Protein AF-A0AA86J303-F1 (afdb_monomer_lite)

pLDDT: mean 84.72, std 10.8, range [40.41, 97.62]

Foldseek 3Di:
DVLLVVLCVVLVHQLLPDPPNVVSLVVSCPDVVSVLVLCLLLLVLLLLVLVCLVCVVPDDPVRNVVSVVSNVVSVVSVVSSSDPPSVVLSVQLSVLLCCLQPHVDDPVNVVVCVVVVLLVVLLVVQVVCCVVPNVVVVVVCVVPDDDPPVNSNVSSVCLQVLLVVLVVVLLVCPVPPHDAPQCLLVCQQVCVPDPDDRDHPQNVSCVVVVPPDPSDSAHFLLNSLCSHPNPVSSVVVVVVLVVVLVVLVVVCVVPVQSLSSSLNSSSVSVVVCSSRHNPSSHNSSVVSSVSSNVVSCVVRVVVVVVVVVVVVVD

Sequence (314 aa):
MGALLYEYALFGSIPLLSATVENDRFAFMQSGYIHLIAMTIVPTSLCIIAYFIENRKTLSLSTRMLLLGAIVFAAFAVLGVGSRGHLIISIAIILVYYHYRKTNIRLITFCLFGVVGFVFLSAFKFLREYLLWGDLYIASLDSIWRLKGYYWLVPGYLTVAMNYSVLDKLIETFPNNLSHTYGYFFSFPIRSLLPGVDEDLGQFQNRVWDTGFDKTLTSTYLGVPFADFGIIGTSIFSFCLGLAMTWLYVVMKQRRTPSITFVYSYLVVNLYLCLYTNNYQYFHFYWNLVYIAFLSNLWFYKNDSNNHRCTHER

Structure (mmCIF, N/CA/C/O backbone):
data_AF-A0AA86J303-F1
#
_entry.id   AF-A0AA86J303-F1
#
loop_
_atom_site.group_PDB
_atom_site.id
_atom_site.type_symbol
_atom_site.label_atom_id
_atom_site.label_alt_id
_atom_site.label_comp_id
_atom_site.label_asym_id
_atom_site.label_entity_id
_atom_site.label_seq_id
_atom_site.pdbx_PDB_ins_code
_atom_site.Cartn_x
_atom_site.Cartn_y
_atom_site.Cartn_z
_atom_site.occupancy
_atom_site.B_iso_or_equiv
_atom_site.auth_seq_id
_atom_site.auth_comp_id
_atom_site.auth_asym_id
_atom_site.auth_atom_id
_atom_site.pdbx_PDB_model_num
ATOM 1 N N . MET A 1 1 ? 1.076 16.791 9.073 1.00 69.69 1 MET A N 1
ATOM 2 C CA . MET A 1 1 ? 0.516 17.917 8.284 1.00 69.69 1 MET A CA 1
ATOM 3 C C . MET A 1 1 ? 1.555 18.979 7.963 1.00 69.69 1 MET A C 1
ATOM 5 O O . MET A 1 1 ? 1.749 19.213 6.783 1.00 69.69 1 MET A O 1
ATOM 9 N N . GLY A 1 2 ? 2.258 19.563 8.944 1.00 82.75 2 GLY A N 1
ATOM 10 C CA . GLY A 1 2 ? 3.318 20.551 8.666 1.00 82.75 2 GLY A CA 1
ATOM 11 C C . GLY A 1 2 ? 4.372 20.069 7.657 1.00 82.75 2 GLY A C 1
ATOM 12 O O . GLY A 1 2 ? 4.701 20.803 6.739 1.00 82.75 2 GLY A O 1
ATOM 13 N N . ALA A 1 3 ? 4.794 18.800 7.748 1.00 85.62 3 ALA A N 1
ATOM 14 C CA . ALA A 1 3 ? 5.712 18.194 6.778 1.00 85.62 3 ALA A CA 1
ATOM 15 C C . ALA A 1 3 ? 5.171 18.175 5.333 1.00 85.62 3 ALA A C 1
ATOM 17 O O . ALA A 1 3 ? 5.912 18.471 4.411 1.00 85.62 3 ALA A O 1
ATOM 18 N N . LEU A 1 4 ? 3.875 17.900 5.134 1.00 85.06 4 LEU A N 1
ATOM 19 C CA . LEU A 1 4 ? 3.270 17.865 3.797 1.00 85.06 4 LEU A CA 1
ATOM 20 C C . LEU A 1 4 ? 3.144 19.273 3.195 1.00 85.06 4 LEU A C 1
ATOM 22 O O . LEU A 1 4 ? 3.432 19.473 2.022 1.00 85.06 4 LEU A O 1
ATOM 26 N N . LEU A 1 5 ? 2.749 20.259 4.010 1.00 86.44 5 LEU A N 1
ATOM 27 C CA . LEU A 1 5 ? 2.722 21.664 3.585 1.00 86.44 5 LEU A CA 1
ATOM 28 C C . LEU A 1 5 ? 4.124 22.173 3.240 1.00 86.44 5 LEU A C 1
ATOM 30 O O . LEU A 1 5 ? 4.285 22.929 2.288 1.00 86.44 5 LEU A O 1
ATOM 34 N N . TYR A 1 6 ? 5.130 21.737 3.996 1.00 87.69 6 TYR A N 1
ATOM 35 C CA . TYR A 1 6 ? 6.524 22.041 3.714 1.00 87.69 6 TYR A CA 1
ATOM 36 C C . TYR A 1 6 ? 6.985 21.426 2.384 1.00 87.69 6 TYR A C 1
ATOM 38 O O . TYR A 1 6 ? 7.623 22.118 1.598 1.00 87.69 6 TYR A O 1
ATOM 46 N N . GLU A 1 7 ? 6.604 20.182 2.071 1.00 86.69 7 GLU A N 1
ATOM 47 C CA . GLU A 1 7 ? 6.884 19.595 0.752 1.00 86.69 7 GLU A CA 1
ATOM 48 C C . GLU A 1 7 ? 6.179 20.340 -0.388 1.00 86.69 7 GLU A C 1
ATOM 50 O O . GLU A 1 7 ? 6.810 20.594 -1.408 1.00 86.69 7 GLU A O 1
ATOM 55 N N . TYR A 1 8 ? 4.919 20.766 -0.218 1.00 87.62 8 TYR A N 1
ATOM 56 C CA . TYR A 1 8 ? 4.252 21.618 -1.218 1.00 87.62 8 TYR A CA 1
ATOM 57 C C . TYR A 1 8 ? 4.982 22.946 -1.424 1.00 87.62 8 TYR A C 1
ATOM 59 O O . TYR A 1 8 ? 5.113 23.401 -2.557 1.00 87.62 8 TYR A O 1
ATOM 67 N N . ALA A 1 9 ? 5.480 23.558 -0.347 1.00 86.81 9 ALA A N 1
ATOM 68 C CA . ALA A 1 9 ? 6.244 24.796 -0.434 1.00 86.81 9 ALA A CA 1
ATOM 69 C C . ALA A 1 9 ? 7.587 24.597 -1.157 1.00 86.81 9 ALA A C 1
ATOM 71 O O . ALA A 1 9 ? 7.953 25.434 -1.977 1.00 86.81 9 ALA A O 1
ATOM 72 N N . LEU A 1 10 ? 8.293 23.490 -0.895 1.00 86.12 10 LEU A N 1
ATOM 73 C CA . LEU A 1 10 ? 9.543 23.154 -1.587 1.00 86.12 10 LEU A CA 1
ATOM 74 C C . LEU A 1 10 ? 9.328 22.804 -3.061 1.00 86.12 10 LEU A C 1
ATOM 76 O O . LEU A 1 10 ? 10.108 23.227 -3.907 1.00 86.12 10 LEU A O 1
ATOM 80 N N . PHE A 1 11 ? 8.282 22.036 -3.366 1.00 86.12 11 PHE A N 1
ATOM 81 C CA . PHE A 1 11 ? 7.940 21.663 -4.738 1.00 86.12 11 PHE A CA 1
ATOM 82 C C . PHE A 1 11 ? 7.380 22.851 -5.540 1.00 86.12 11 PHE A C 1
ATOM 84 O O . PHE A 1 11 ? 7.440 22.862 -6.765 1.00 86.12 11 PHE A O 1
ATOM 91 N N . GLY A 1 12 ? 6.832 23.861 -4.858 1.00 85.44 12 GLY A N 1
ATOM 92 C CA . GLY A 1 12 ? 6.276 25.072 -5.464 1.00 85.44 12 GLY A CA 1
ATOM 93 C C . GLY A 1 12 ? 4.848 24.917 -5.995 1.00 85.44 12 GLY A C 1
ATOM 94 O O . GLY A 1 12 ? 4.278 25.878 -6.510 1.00 85.44 12 GLY A O 1
ATOM 95 N N . SER A 1 13 ? 4.241 23.735 -5.869 1.00 84.44 13 SER A N 1
ATOM 96 C CA . SER A 1 13 ? 2.853 23.486 -6.263 1.00 84.44 13 SER A CA 1
ATOM 97 C C . SER A 1 13 ? 2.252 22.276 -5.534 1.00 84.44 13 SER A C 1
ATOM 99 O O . SER A 1 13 ? 2.933 21.555 -4.802 1.00 84.44 13 SER A O 1
ATOM 101 N N . ILE A 1 14 ? 0.950 22.053 -5.727 1.00 85.31 14 ILE A N 1
ATOM 102 C CA . ILE A 1 14 ? 0.274 20.817 -5.321 1.00 85.31 14 ILE A CA 1
ATOM 103 C C . ILE A 1 14 ? 0.209 19.916 -6.563 1.00 85.31 14 ILE A C 1
ATOM 105 O O . ILE A 1 14 ? -0.492 20.294 -7.505 1.00 85.31 14 ILE A O 1
ATOM 109 N N . PRO A 1 15 ? 0.859 18.732 -6.578 1.00 83.25 15 PRO A N 1
ATOM 110 C CA . PRO A 1 15 ? 0.924 17.855 -7.754 1.00 83.25 15 PRO A CA 1
ATOM 111 C C . PRO A 1 15 ? -0.425 17.567 -8.418 1.00 83.25 15 PRO A C 1
ATOM 113 O O . PRO A 1 15 ? -0.519 17.512 -9.638 1.00 83.25 15 PRO A O 1
ATOM 116 N N . LEU A 1 16 ? -1.495 17.429 -7.628 1.00 81.81 16 LEU A N 1
ATOM 117 C CA . LEU A 1 16 ? -2.850 17.206 -8.145 1.00 81.81 16 LEU A CA 1
ATOM 118 C C . LEU A 1 16 ? -3.366 18.329 -9.061 1.00 81.81 16 LEU A C 1
ATOM 120 O O . LEU A 1 16 ? -4.205 18.070 -9.919 1.00 81.81 16 LEU A O 1
ATOM 124 N N . LEU A 1 17 ? -2.912 19.565 -8.849 1.00 82.44 17 LEU A N 1
ATOM 125 C CA . LEU A 1 17 ? -3.339 20.747 -9.603 1.00 82.44 17 LEU A CA 1
ATOM 126 C C . LEU A 1 17 ? -2.450 21.021 -10.824 1.00 82.44 17 LEU A C 1
ATOM 128 O O . LEU A 1 17 ? -2.728 21.948 -11.582 1.00 82.44 17 LEU A O 1
ATOM 132 N N . SER A 1 18 ? -1.383 20.242 -11.005 1.00 81.62 18 SER A N 1
ATOM 133 C CA . SER A 1 18 ? -0.471 20.382 -12.135 1.00 81.62 18 SER A CA 1
ATOM 134 C C . SER A 1 18 ? -1.078 19.833 -13.427 1.00 81.62 18 SER A C 1
ATOM 136 O O . SER A 1 18 ? -1.847 18.875 -13.414 1.00 81.62 18 SER A O 1
ATOM 138 N N . ALA A 1 19 ? -0.682 20.396 -14.569 1.00 74.25 19 ALA A N 1
ATOM 139 C CA . ALA A 1 19 ? -0.993 19.819 -15.876 1.00 74.25 19 ALA A CA 1
ATOM 140 C C . ALA A 1 19 ? -0.286 18.463 -16.097 1.00 74.25 19 ALA A C 1
ATOM 142 O O . ALA A 1 19 ? -0.784 17.622 -16.844 1.00 74.25 19 ALA A O 1
ATOM 143 N N . THR A 1 20 ? 0.838 18.220 -15.414 1.00 78.50 20 THR A N 1
ATOM 144 C CA . THR A 1 20 ? 1.677 17.015 -15.528 1.00 78.50 20 THR A CA 1
ATOM 145 C C . THR A 1 20 ? 1.616 16.141 -14.272 1.00 78.50 20 THR A C 1
ATOM 147 O O . THR A 1 20 ? 2.635 15.625 -13.820 1.00 78.50 20 THR A O 1
ATOM 150 N N . VAL A 1 21 ? 0.412 15.926 -13.719 1.00 75.31 21 VAL A N 1
ATOM 151 C CA . VAL A 1 21 ? 0.172 15.221 -12.435 1.00 75.31 21 VAL A CA 1
ATOM 152 C C . VAL A 1 21 ? 0.990 13.935 -12.248 1.00 75.31 21 VAL A C 1
ATOM 154 O O . VAL A 1 21 ? 1.470 13.677 -11.148 1.00 75.31 21 VAL A O 1
ATOM 157 N N . GLU A 1 22 ? 1.130 13.093 -13.280 1.00 71.56 22 GLU A N 1
ATOM 158 C CA . GLU A 1 22 ? 1.866 11.823 -13.152 1.00 71.56 22 GLU A CA 1
ATOM 159 C C . GLU A 1 22 ? 3.373 12.043 -12.952 1.00 71.56 22 GLU A C 1
ATOM 161 O O . GLU A 1 22 ? 3.947 11.430 -12.055 1.00 71.56 22 GLU A O 1
ATOM 166 N N . ASN A 1 23 ? 3.990 12.955 -13.710 1.00 75.56 23 ASN A N 1
ATOM 167 C CA . ASN A 1 23 ? 5.411 13.291 -13.564 1.00 75.56 23 ASN A CA 1
ATOM 168 C C . ASN A 1 23 ? 5.661 13.980 -12.221 1.00 75.56 23 ASN A C 1
ATOM 170 O O . ASN A 1 23 ? 6.570 13.614 -11.472 1.00 75.56 23 ASN A O 1
ATOM 174 N N . ASP A 1 24 ? 4.793 14.931 -11.886 1.00 80.62 24 ASP A N 1
ATOM 175 C CA . ASP A 1 24 ? 4.908 15.746 -10.685 1.00 80.62 24 ASP A CA 1
ATOM 176 C C . ASP A 1 24 ? 4.707 14.911 -9.422 1.00 80.62 24 ASP A C 1
ATOM 178 O O . ASP A 1 24 ? 5.403 15.129 -8.436 1.00 80.62 24 ASP A O 1
ATOM 182 N N . ARG A 1 25 ? 3.841 13.887 -9.452 1.00 76.75 25 ARG A N 1
ATOM 183 C CA . ARG A 1 25 ? 3.706 12.926 -8.346 1.00 76.75 25 ARG A CA 1
ATOM 184 C C . ARG A 1 25 ? 5.038 12.262 -8.010 1.00 76.75 25 ARG A C 1
ATOM 186 O O . ARG A 1 25 ? 5.348 12.089 -6.834 1.00 76.75 25 ARG A O 1
ATOM 193 N N . PHE A 1 26 ? 5.796 11.841 -9.018 1.00 73.50 26 PHE A N 1
ATOM 194 C CA . PHE A 1 26 ? 7.074 11.163 -8.798 1.00 73.50 26 PHE A CA 1
ATOM 195 C C . PHE A 1 26 ? 8.197 12.136 -8.425 1.00 73.50 26 PHE A C 1
ATOM 197 O O . PHE A 1 26 ? 9.116 11.749 -7.708 1.00 73.50 26 PHE A O 1
ATOM 204 N N . ALA A 1 27 ? 8.118 13.388 -8.881 1.00 78.94 27 ALA A N 1
ATOM 205 C CA . ALA A 1 27 ? 9.069 14.446 -8.543 1.00 78.94 27 ALA A CA 1
ATOM 206 C C . ALA A 1 27 ? 8.771 15.134 -7.196 1.00 78.94 27 ALA A C 1
ATOM 208 O O . ALA A 1 27 ? 9.628 15.831 -6.656 1.00 78.94 27 ALA A O 1
ATOM 209 N N . PHE A 1 28 ? 7.573 14.945 -6.639 1.00 81.00 28 PHE A N 1
ATOM 210 C CA . PHE A 1 28 ? 7.124 15.613 -5.417 1.00 81.00 28 PHE A CA 1
ATOM 211 C C . PHE A 1 28 ? 7.970 15.271 -4.182 1.00 81.00 28 PHE A C 1
ATOM 213 O O . PHE A 1 28 ? 8.163 16.113 -3.309 1.00 81.00 28 PHE A O 1
ATOM 220 N N . MET A 1 29 ? 8.493 14.045 -4.109 1.00 79.31 29 MET A N 1
ATO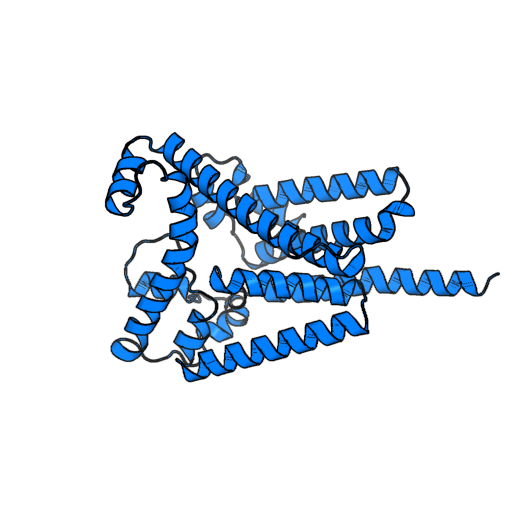M 221 C CA . MET A 1 29 ? 9.312 13.576 -2.992 1.00 79.31 29 MET A CA 1
ATOM 222 C C . MET A 1 29 ? 10.706 14.222 -3.036 1.00 79.31 29 MET A C 1
ATOM 224 O O . MET A 1 29 ? 11.651 13.658 -3.581 1.00 79.31 29 MET A O 1
ATOM 228 N N . GLN A 1 30 ? 10.832 15.413 -2.448 1.00 74.81 30 GLN A N 1
ATOM 229 C CA . GLN A 1 30 ? 12.090 16.174 -2.392 1.00 74.81 30 GLN A CA 1
ATOM 230 C C . GLN A 1 30 ? 13.048 15.648 -1.311 1.00 74.81 30 GLN A C 1
ATOM 232 O O . GLN A 1 30 ? 14.265 15.703 -1.461 1.00 74.81 30 GLN A O 1
ATOM 237 N N . SER A 1 31 ? 12.508 15.115 -0.210 1.00 80.00 31 SER A N 1
ATOM 238 C CA . SER A 1 31 ? 13.288 14.499 0.868 1.00 80.00 31 SER A CA 1
ATOM 239 C C . SER A 1 31 ? 12.556 13.287 1.419 1.00 80.00 31 SER A C 1
ATOM 241 O O . SER A 1 31 ? 11.444 13.409 1.928 1.00 80.00 31 SER A O 1
ATOM 243 N N . GLY A 1 32 ? 13.188 12.110 1.375 1.00 78.06 32 GLY A N 1
ATOM 244 C CA . GLY A 1 32 ? 12.511 10.870 1.753 1.00 78.06 32 GLY A CA 1
ATOM 245 C C . GLY A 1 32 ? 12.053 10.812 3.210 1.00 78.06 32 GLY A C 1
ATOM 246 O O . GLY A 1 32 ? 10.985 10.276 3.495 1.00 78.06 32 GLY A O 1
ATOM 247 N N . TYR A 1 33 ? 12.792 11.439 4.125 1.00 83.00 33 TYR A N 1
ATOM 248 C CA . TYR A 1 33 ? 12.415 11.517 5.537 1.00 83.00 33 TYR A CA 1
ATOM 249 C C . TYR A 1 33 ? 11.212 12.425 5.779 1.00 83.00 33 TYR A C 1
ATOM 251 O O . TYR A 1 33 ? 10.299 12.083 6.532 1.00 83.00 33 TYR A O 1
ATOM 259 N N . ILE A 1 34 ? 11.205 13.588 5.128 1.00 83.75 34 ILE A N 1
ATOM 260 C CA . ILE A 1 34 ? 10.111 14.551 5.242 1.00 83.75 34 ILE A CA 1
ATOM 261 C C . ILE A 1 34 ? 8.860 13.962 4.605 1.00 83.75 34 ILE A C 1
ATOM 263 O O . ILE A 1 34 ? 7.796 14.015 5.222 1.00 83.75 34 ILE A O 1
ATOM 267 N N . HIS A 1 35 ? 9.010 13.308 3.454 1.00 84.94 35 HIS A N 1
ATOM 268 C CA . HIS A 1 35 ? 7.933 12.599 2.787 1.00 84.94 35 HIS A CA 1
ATOM 269 C C . HIS A 1 35 ? 7.361 11.478 3.655 1.00 84.94 35 HIS A C 1
ATOM 271 O O . HIS A 1 35 ? 6.148 11.365 3.817 1.00 84.94 35 HIS A O 1
ATOM 277 N N . LEU A 1 36 ? 8.217 10.683 4.304 1.00 85.75 36 LEU A N 1
ATOM 278 C CA . LEU A 1 36 ? 7.782 9.639 5.232 1.00 85.75 36 LEU A CA 1
ATOM 279 C C . LEU A 1 36 ? 6.935 10.214 6.379 1.00 85.75 36 LEU A C 1
ATOM 281 O O . LEU A 1 36 ? 5.875 9.673 6.707 1.00 85.75 36 LEU A O 1
ATOM 285 N N . ILE A 1 37 ? 7.365 11.338 6.964 1.00 86.56 37 ILE A N 1
ATOM 286 C CA . ILE A 1 37 ? 6.601 12.043 8.001 1.00 86.56 37 ILE A CA 1
ATOM 287 C C . ILE A 1 37 ? 5.312 12.630 7.419 1.00 86.56 37 ILE A C 1
ATOM 289 O O . ILE A 1 37 ? 4.262 12.530 8.053 1.00 86.56 37 ILE A O 1
ATOM 293 N N . ALA A 1 38 ? 5.340 13.220 6.226 1.00 86.19 38 ALA A N 1
ATOM 294 C CA . ALA A 1 38 ? 4.159 13.753 5.553 1.00 86.19 38 ALA A CA 1
ATOM 295 C C . ALA A 1 38 ? 3.105 12.655 5.346 1.00 86.19 38 ALA A C 1
ATOM 297 O O . ALA A 1 38 ? 1.936 12.842 5.700 1.00 86.19 38 ALA A O 1
ATOM 298 N N . MET A 1 39 ? 3.541 11.474 4.908 1.00 86.56 39 MET A N 1
ATOM 299 C CA . MET A 1 39 ? 2.696 10.311 4.647 1.00 86.56 39 MET A CA 1
ATOM 300 C C . MET A 1 39 ? 2.098 9.673 5.908 1.00 86.56 39 MET A C 1
ATOM 302 O O . MET A 1 39 ? 1.115 8.942 5.786 1.00 86.56 39 MET A O 1
ATOM 306 N N . THR A 1 40 ? 2.547 10.033 7.122 1.00 90.06 40 THR A N 1
ATOM 307 C CA . THR A 1 40 ? 1.849 9.664 8.381 1.00 90.06 40 THR A CA 1
ATOM 308 C C . THR A 1 40 ? 0.416 10.192 8.453 1.00 90.06 40 THR A C 1
ATOM 310 O O . THR A 1 40 ? -0.394 9.694 9.241 1.00 90.06 40 THR A O 1
ATOM 313 N N . ILE A 1 41 ? 0.056 11.166 7.612 1.00 88.69 41 ILE A N 1
ATOM 314 C CA . ILE A 1 41 ? -1.325 11.632 7.484 1.00 88.69 41 ILE A CA 1
ATOM 315 C C . ILE A 1 41 ? -2.282 10.495 7.105 1.00 88.69 41 ILE A C 1
ATOM 317 O O . ILE A 1 41 ? -3.411 10.469 7.595 1.00 88.69 41 ILE A O 1
ATOM 321 N N . VAL A 1 42 ? -1.820 9.516 6.317 1.00 88.50 42 VAL A N 1
ATOM 322 C CA . VAL A 1 42 ? -2.610 8.345 5.919 1.00 88.50 42 VAL A CA 1
ATOM 323 C C . VAL A 1 42 ? -2.982 7.502 7.146 1.00 88.50 42 VAL A C 1
ATOM 325 O O . VAL A 1 42 ? -4.173 7.450 7.468 1.00 88.50 42 VAL A O 1
ATOM 328 N N . PRO A 1 43 ? -2.043 6.894 7.901 1.00 89.25 43 PRO A N 1
ATOM 329 C CA . PRO A 1 43 ? -2.400 6.108 9.079 1.00 89.25 43 PRO A CA 1
ATOM 330 C C . PRO A 1 43 ? -3.083 6.938 10.175 1.00 89.25 43 PRO A C 1
ATOM 332 O O . PRO A 1 43 ? -3.968 6.416 10.854 1.00 89.25 43 PRO A O 1
ATOM 335 N N . THR A 1 44 ? -2.758 8.230 10.315 1.00 90.00 44 THR A N 1
ATOM 336 C CA . THR A 1 44 ? -3.462 9.132 11.246 1.00 90.00 44 THR A CA 1
ATOM 337 C C . THR A 1 44 ? -4.940 9.257 10.881 1.00 90.00 44 THR A C 1
ATOM 339 O O . THR A 1 44 ? -5.807 9.064 11.733 1.00 90.00 44 THR A O 1
ATOM 342 N N . SER A 1 45 ? -5.243 9.539 9.610 1.00 89.56 45 SER A N 1
ATOM 343 C CA . SER A 1 45 ? -6.621 9.676 9.128 1.00 89.56 45 SER A CA 1
ATOM 344 C C . SER A 1 45 ? -7.422 8.392 9.326 1.00 89.56 45 SER A C 1
ATOM 346 O O . SER A 1 45 ? -8.564 8.437 9.777 1.00 89.56 45 SER A O 1
ATOM 348 N N . LEU A 1 46 ? -6.802 7.234 9.101 1.00 90.62 46 LEU A N 1
ATOM 349 C CA . LEU A 1 46 ? -7.450 5.954 9.338 1.00 90.62 46 LEU A CA 1
ATOM 350 C C . LEU A 1 46 ? -7.752 5.716 10.824 1.00 90.62 46 LEU A C 1
ATOM 352 O O . LEU A 1 46 ? -8.842 5.247 11.152 1.00 90.62 46 LEU A O 1
ATOM 356 N N . CYS A 1 47 ? -6.836 6.083 11.728 1.00 89.62 47 CYS A N 1
ATOM 357 C CA . CYS A 1 47 ? -7.087 6.019 13.170 1.00 89.62 47 CYS A CA 1
ATOM 358 C C . CYS A 1 47 ? -8.252 6.938 13.573 1.00 89.62 47 CYS A C 1
ATOM 360 O O . CYS A 1 47 ? -9.091 6.542 14.383 1.00 89.62 47 CYS A O 1
ATOM 362 N N . ILE A 1 48 ? -8.339 8.140 12.989 1.00 90.56 48 ILE A N 1
ATOM 363 C CA . ILE A 1 48 ? -9.453 9.080 13.205 1.00 90.56 48 ILE A CA 1
ATOM 364 C C . ILE A 1 48 ? -10.779 8.456 12.751 1.00 90.56 48 ILE A C 1
ATOM 366 O O . ILE A 1 48 ? -11.762 8.499 13.493 1.00 90.56 48 ILE A O 1
ATOM 370 N N . ILE A 1 49 ? -10.812 7.831 11.569 1.00 91.06 49 ILE A N 1
ATOM 371 C CA . ILE A 1 49 ? -12.009 7.152 11.051 1.00 91.06 49 ILE A CA 1
ATOM 372 C C . ILE A 1 49 ? -12.403 5.983 11.961 1.00 91.06 49 ILE A C 1
ATOM 374 O O . ILE A 1 49 ? -13.575 5.848 12.313 1.00 91.06 49 ILE A O 1
ATOM 378 N N . ALA A 1 50 ? -11.444 5.158 12.386 1.00 89.56 50 ALA A N 1
ATOM 379 C CA . ALA A 1 50 ? -11.693 4.051 13.307 1.00 89.56 50 ALA A CA 1
ATOM 380 C C . ALA A 1 50 ? -12.279 4.552 14.639 1.00 89.56 50 ALA A C 1
ATOM 382 O O . ALA A 1 50 ? -13.303 4.044 15.100 1.00 89.56 50 ALA A O 1
ATOM 383 N N . TYR A 1 51 ? -11.697 5.607 15.215 1.00 89.19 51 TYR A N 1
ATOM 384 C CA . TYR A 1 51 ? -12.209 6.246 16.427 1.00 89.19 51 TYR A CA 1
ATOM 385 C C . TYR A 1 51 ? -13.634 6.784 16.241 1.00 89.19 51 TYR A C 1
ATOM 387 O O . TYR A 1 51 ? -14.498 6.552 17.094 1.00 89.19 51 TYR A O 1
ATOM 395 N N . PHE A 1 52 ? -13.900 7.455 15.117 1.00 90.56 52 PHE A N 1
ATOM 396 C CA . PHE A 1 52 ? -15.231 7.944 14.766 1.00 90.56 52 PHE A CA 1
ATOM 397 C C . PHE A 1 52 ? -16.237 6.790 14.675 1.00 90.56 52 PHE A C 1
ATOM 399 O O . PHE A 1 52 ? -17.302 6.857 15.282 1.00 90.56 52 PHE A O 1
ATOM 406 N N . ILE A 1 53 ? -15.894 5.693 13.992 1.00 89.75 53 ILE A N 1
ATOM 407 C CA . ILE A 1 53 ? -16.742 4.497 13.859 1.00 89.75 53 ILE A CA 1
ATOM 408 C C . ILE A 1 53 ? -17.082 3.888 15.223 1.00 89.75 53 ILE A C 1
ATOM 410 O O . ILE A 1 53 ? -18.234 3.479 15.440 1.00 89.75 53 ILE A O 1
ATOM 414 N N . GLU A 1 54 ? -16.097 3.803 16.119 1.00 87.88 54 GLU A N 1
ATOM 415 C CA . GLU A 1 54 ? -16.251 3.229 17.456 1.00 87.88 54 GLU A CA 1
ATOM 416 C C . GLU A 1 54 ? -17.145 4.087 18.353 1.00 87.88 54 GLU A C 1
ATOM 418 O O . GLU A 1 54 ? -18.060 3.554 18.984 1.00 87.88 54 GLU A O 1
ATOM 423 N N . ASN A 1 55 ? -16.950 5.407 18.334 1.00 87.88 55 ASN A N 1
ATOM 424 C CA . ASN A 1 55 ? -17.576 6.343 19.271 1.00 87.88 55 ASN A CA 1
ATOM 425 C C . ASN A 1 55 ? -18.740 7.145 18.665 1.00 87.88 55 ASN A C 1
ATOM 427 O O . ASN A 1 55 ? -19.290 8.031 19.315 1.00 87.88 55 ASN A O 1
ATOM 431 N N . ARG A 1 56 ? -19.185 6.841 17.436 1.00 84.50 56 ARG A N 1
ATOM 432 C CA . ARG A 1 56 ? -20.182 7.653 16.706 1.00 84.50 56 ARG A CA 1
ATOM 433 C C . ARG A 1 56 ? -21.471 7.966 17.465 1.00 84.50 56 ARG A C 1
ATOM 435 O O . ARG A 1 56 ? -22.141 8.919 17.105 1.00 84.50 56 ARG A O 1
ATOM 442 N N . LYS A 1 57 ? -21.861 7.156 18.454 1.00 86.62 57 LYS A N 1
ATOM 443 C CA . LYS A 1 57 ? -23.080 7.374 19.250 1.00 86.62 57 LYS A CA 1
ATOM 444 C C . LYS A 1 57 ? -22.855 8.299 20.450 1.00 86.62 57 LYS A C 1
ATOM 446 O O . LYS A 1 57 ? -23.790 8.985 20.839 1.00 86.62 57 LYS A O 1
ATOM 451 N N . THR A 1 58 ? -21.646 8.330 21.006 1.00 89.56 58 THR A N 1
ATOM 452 C CA . THR A 1 58 ? -21.302 9.066 22.235 1.00 89.56 58 THR A CA 1
ATOM 453 C C . THR A 1 58 ? -20.699 10.440 21.958 1.00 89.56 58 THR A C 1
ATOM 455 O O . THR A 1 58 ? -20.735 11.313 22.817 1.00 89.56 58 THR A O 1
ATOM 458 N N . LEU A 1 59 ? -20.166 10.660 20.754 1.00 89.75 59 LEU A N 1
ATOM 459 C CA . LEU A 1 59 ? -19.567 11.939 20.376 1.00 89.75 59 LEU A CA 1
ATOM 460 C C . LEU A 1 59 ? -20.617 13.052 20.275 1.00 89.75 59 LEU A C 1
ATOM 462 O O . LEU A 1 59 ? -21.679 12.844 19.678 1.00 89.75 59 LEU A O 1
ATOM 466 N N . SER A 1 60 ? -20.274 14.241 20.778 1.00 93.69 60 SER A N 1
ATOM 467 C CA . SER A 1 60 ? -21.048 15.473 20.576 1.00 93.69 60 SER A CA 1
ATOM 468 C C . SER A 1 60 ? -21.092 15.865 19.092 1.00 93.69 60 SER A C 1
ATOM 470 O O . SER A 1 60 ? -20.218 15.470 18.315 1.00 93.69 60 SER A O 1
ATOM 472 N N . LEU A 1 61 ? -22.088 16.661 18.683 1.00 90.88 61 LEU A N 1
ATOM 473 C CA . LEU A 1 61 ? -22.202 17.127 17.296 1.00 90.88 61 LEU A CA 1
ATOM 474 C C . LEU A 1 61 ? -20.946 17.892 16.850 1.00 90.88 61 LEU A C 1
ATOM 476 O O . LEU A 1 61 ? -20.400 17.594 15.791 1.00 90.88 61 LEU A O 1
ATOM 480 N N . SER A 1 62 ? -20.442 18.806 17.683 1.00 92.69 62 SER A N 1
ATOM 481 C CA . SER A 1 62 ? -19.240 19.594 17.386 1.00 92.69 62 SER A CA 1
ATOM 482 C C . SER A 1 62 ? -18.015 18.706 17.178 1.00 92.69 62 SER A C 1
ATOM 484 O O . SER A 1 62 ? -17.280 18.882 16.208 1.00 92.69 62 SER A O 1
ATOM 486 N N . THR A 1 63 ? -17.824 17.691 18.028 1.00 91.25 63 THR A N 1
ATOM 487 C CA . THR A 1 63 ? -16.720 16.736 17.862 1.00 91.25 63 THR A CA 1
ATOM 488 C C . THR A 1 63 ? -16.889 15.896 16.596 1.00 91.25 63 THR A C 1
ATOM 490 O O . THR A 1 63 ? -15.912 15.668 15.888 1.00 91.25 63 THR A O 1
ATOM 493 N N . ARG A 1 64 ? -18.111 15.463 16.256 1.00 90.12 64 ARG A N 1
ATOM 494 C CA . ARG A 1 64 ? -18.365 14.733 14.999 1.00 90.12 64 ARG A CA 1
ATOM 495 C C . ARG A 1 64 ? -18.023 15.579 13.778 1.00 90.12 64 ARG A C 1
ATOM 497 O O . ARG A 1 64 ? -17.352 15.076 12.884 1.00 90.12 64 ARG A O 1
ATOM 504 N N . MET A 1 65 ? -18.446 16.842 13.757 1.00 92.00 65 MET A N 1
ATOM 505 C CA . MET A 1 65 ? -18.155 17.761 12.653 1.00 92.00 65 MET A CA 1
ATOM 506 C C . MET A 1 65 ? -16.655 18.037 12.528 1.00 92.00 65 MET A C 1
ATOM 508 O O . MET A 1 65 ? -16.130 18.008 11.418 1.00 92.00 65 MET A O 1
ATOM 512 N N . LEU A 1 66 ? -15.947 18.209 13.649 1.00 92.75 66 LEU A N 1
ATOM 513 C CA . LEU A 1 66 ? -14.491 18.366 13.658 1.00 92.75 66 LEU A CA 1
ATOM 514 C C . LEU A 1 66 ? -13.781 17.139 13.063 1.00 92.75 66 LEU A C 1
ATOM 516 O O . LEU A 1 66 ? -12.904 17.284 12.215 1.00 92.75 66 LEU A O 1
ATOM 520 N N . LEU A 1 67 ? -14.176 15.929 13.475 1.00 91.88 67 LEU A N 1
ATOM 521 C CA . LEU A 1 67 ? -13.584 14.689 12.963 1.00 91.88 67 LEU A CA 1
ATOM 522 C C . LEU A 1 67 ? -13.899 14.480 11.478 1.00 91.88 67 LEU A C 1
ATOM 524 O O . LEU A 1 67 ? -13.008 14.104 10.723 1.00 91.88 67 LEU A O 1
ATOM 528 N N . LEU A 1 68 ? -15.130 14.758 11.039 1.00 91.19 68 LEU A N 1
ATOM 529 C CA . LEU A 1 68 ? -15.498 14.706 9.621 1.00 91.19 68 LEU A CA 1
ATOM 530 C C . LEU A 1 68 ? -14.691 15.712 8.795 1.00 91.19 68 LEU A C 1
ATOM 532 O O . LEU A 1 68 ? -14.155 15.340 7.754 1.00 91.19 68 LEU A O 1
ATOM 536 N N . GLY A 1 69 ? -14.534 16.945 9.285 1.00 91.50 69 GLY A N 1
ATOM 537 C CA . GLY A 1 69 ? -13.675 17.951 8.663 1.00 91.50 69 GLY A CA 1
ATOM 538 C C . GLY A 1 69 ? -12.227 17.474 8.541 1.00 91.50 69 GLY A C 1
ATOM 539 O O . GLY A 1 69 ? -11.636 17.576 7.469 1.00 91.50 69 GLY A O 1
ATOM 540 N N . ALA A 1 70 ? -11.680 16.861 9.595 1.00 90.19 70 ALA A N 1
ATOM 541 C CA . ALA A 1 70 ? -10.333 16.291 9.577 1.00 90.19 70 ALA A CA 1
ATOM 542 C C . ALA A 1 70 ? -10.189 15.134 8.570 1.00 90.19 70 ALA A C 1
ATOM 544 O O . ALA A 1 70 ? -9.170 15.051 7.886 1.00 90.19 70 ALA A O 1
ATOM 545 N N . ILE A 1 71 ? -11.199 14.265 8.443 1.00 90.62 71 ILE A N 1
ATOM 546 C CA . ILE A 1 71 ? -11.214 13.157 7.471 1.00 90.62 71 ILE A CA 1
ATOM 547 C C . ILE A 1 71 ? -11.244 13.693 6.040 1.00 90.62 71 ILE A C 1
ATOM 549 O O . ILE A 1 71 ? -10.439 13.269 5.213 1.00 90.62 71 ILE A O 1
ATOM 553 N N . VAL A 1 72 ? -12.149 14.630 5.749 1.00 90.56 72 VAL A N 1
ATOM 554 C CA . VAL A 1 72 ? -12.275 15.247 4.421 1.00 90.56 72 VAL A CA 1
ATOM 555 C C . VAL A 1 72 ? -10.980 15.961 4.049 1.00 90.56 72 VAL A C 1
ATOM 557 O O . VAL A 1 72 ? -10.449 15.758 2.959 1.00 90.56 72 VAL A O 1
ATOM 560 N N . PHE A 1 73 ? -10.416 16.734 4.974 1.00 88.62 73 PHE A N 1
ATOM 561 C CA . PHE A 1 73 ? -9.159 17.434 4.746 1.00 88.62 73 PHE A CA 1
ATOM 562 C C . PHE A 1 73 ? -7.984 16.467 4.541 1.00 88.62 73 PHE A C 1
ATOM 564 O O . PHE A 1 73 ? -7.182 16.662 3.631 1.00 88.62 73 PHE A O 1
ATOM 571 N N . ALA A 1 74 ? -7.897 15.385 5.322 1.00 88.12 74 ALA A N 1
ATOM 572 C CA . ALA A 1 74 ? -6.892 14.349 5.103 1.00 88.12 74 ALA A CA 1
ATOM 573 C C . ALA A 1 74 ? -7.054 13.670 3.734 1.00 88.12 74 ALA A C 1
ATOM 575 O O . ALA A 1 74 ? -6.054 13.397 3.075 1.00 88.12 74 ALA A O 1
ATOM 576 N N . ALA A 1 75 ? -8.288 13.446 3.272 1.00 87.62 75 ALA A N 1
ATOM 577 C CA . ALA A 1 75 ? -8.535 12.894 1.946 1.00 87.62 75 ALA A CA 1
ATOM 578 C C . ALA A 1 75 ? -8.029 13.830 0.835 1.00 87.62 75 ALA A C 1
ATOM 580 O O . ALA A 1 75 ? -7.340 13.370 -0.075 1.00 87.62 75 ALA A O 1
ATOM 581 N N . PHE A 1 76 ? -8.289 15.138 0.942 1.00 87.50 76 PHE A N 1
ATOM 582 C CA . PHE A 1 76 ? -7.737 16.138 0.021 1.00 87.50 76 PHE A CA 1
ATOM 583 C C . PHE A 1 76 ? -6.211 16.200 0.068 1.00 87.50 76 PHE A C 1
ATOM 585 O O . PHE A 1 76 ? -5.574 16.261 -0.977 1.00 87.50 76 PHE A O 1
ATOM 592 N N . ALA A 1 77 ? -5.617 16.130 1.258 1.00 85.44 77 ALA A N 1
ATOM 593 C CA . ALA A 1 77 ? -4.170 16.134 1.426 1.00 85.44 77 ALA A CA 1
ATOM 594 C C . ALA A 1 77 ? -3.507 14.906 0.772 1.00 85.44 77 ALA A C 1
ATOM 596 O O . ALA A 1 77 ? -2.509 15.036 0.070 1.00 85.44 77 ALA A O 1
ATOM 597 N N . VAL A 1 78 ? -4.095 13.715 0.930 1.00 83.94 78 VAL A N 1
ATOM 598 C CA . VAL A 1 78 ? -3.619 12.487 0.268 1.00 83.94 78 VAL A CA 1
ATOM 599 C C . VAL A 1 78 ? -3.792 12.571 -1.250 1.00 83.94 78 VAL A C 1
ATOM 601 O O . VAL A 1 78 ? -2.886 12.193 -1.990 1.00 83.94 78 VAL A O 1
ATOM 604 N N . LEU A 1 79 ? -4.921 13.106 -1.727 1.00 84.31 79 LEU A N 1
ATOM 605 C CA . LEU A 1 79 ? -5.125 13.368 -3.155 1.00 84.31 79 LEU A CA 1
ATOM 606 C C . LEU A 1 79 ? -4.118 14.374 -3.705 1.00 84.31 79 LEU A C 1
ATOM 608 O O . LEU A 1 79 ? -3.674 14.209 -4.837 1.00 84.31 79 LEU A O 1
ATOM 612 N N . GLY A 1 80 ? -3.733 15.371 -2.906 1.00 80.25 80 GLY A N 1
ATOM 613 C CA . GLY A 1 80 ? -2.761 16.401 -3.261 1.00 80.25 80 GLY A CA 1
ATOM 614 C C . GLY A 1 80 ? -1.391 15.841 -3.640 1.00 80.25 80 GLY A C 1
ATOM 615 O O . GLY A 1 80 ? -0.715 16.436 -4.470 1.00 80.25 80 GLY A O 1
ATOM 616 N N . VAL A 1 81 ? -1.013 14.668 -3.117 1.00 78.12 81 VAL A N 1
ATOM 617 C CA . VAL A 1 81 ? 0.217 13.938 -3.496 1.00 78.12 81 VAL A CA 1
ATOM 618 C C . VAL A 1 81 ? 0.117 13.336 -4.913 1.00 78.12 81 VAL A C 1
ATOM 620 O O . VAL A 1 81 ? 1.095 12.842 -5.452 1.00 78.12 81 VAL A O 1
ATOM 623 N N . GLY A 1 82 ? -1.058 13.345 -5.551 1.00 66.25 82 GLY A N 1
ATOM 624 C CA . GLY A 1 82 ? -1.272 12.794 -6.897 1.00 66.25 82 GLY A CA 1
ATOM 625 C C . GLY A 1 82 ? -1.455 11.269 -6.933 1.00 66.25 82 GLY A C 1
ATOM 626 O O . GLY A 1 82 ? -1.656 10.681 -7.999 1.00 66.25 82 GLY A O 1
ATOM 627 N N . SER A 1 83 ? -1.433 10.597 -5.775 1.00 73.19 83 SER A N 1
ATOM 628 C CA . SER A 1 83 ? -1.620 9.146 -5.658 1.00 73.19 83 SER A CA 1
ATOM 629 C C . SER A 1 83 ? -3.035 8.794 -5.191 1.00 73.19 83 SER A C 1
ATOM 631 O O . SER A 1 83 ? -3.360 8.769 -4.003 1.00 73.19 83 SER A O 1
ATOM 633 N N . ARG A 1 84 ? -3.896 8.459 -6.157 1.00 75.00 84 ARG A N 1
ATOM 634 C CA . ARG A 1 84 ? -5.274 7.987 -5.913 1.00 75.00 84 ARG A CA 1
ATOM 635 C C . ARG A 1 84 ? -5.319 6.612 -5.237 1.00 75.00 84 ARG A C 1
ATOM 637 O O . ARG A 1 84 ? -6.280 6.304 -4.533 1.00 75.00 84 ARG A O 1
ATOM 644 N N . GLY A 1 85 ? -4.265 5.811 -5.412 1.00 76.94 85 GLY A N 1
ATOM 645 C CA . GLY A 1 85 ? -4.143 4.479 -4.823 1.00 76.94 85 GLY A CA 1
ATOM 646 C C . GLY A 1 85 ? -4.233 4.499 -3.298 1.00 76.94 85 GLY A C 1
ATOM 647 O O . GLY A 1 85 ? -4.938 3.675 -2.721 1.00 76.94 85 GLY A O 1
ATOM 648 N N . HIS A 1 86 ? -3.617 5.483 -2.633 1.00 82.00 86 HIS A N 1
ATOM 649 C CA . HIS A 1 86 ? -3.638 5.558 -1.168 1.00 82.00 86 HIS A CA 1
ATOM 650 C C . HIS A 1 86 ? -5.049 5.706 -0.592 1.00 82.00 86 HIS A C 1
ATOM 652 O O . HIS A 1 86 ? -5.347 5.085 0.425 1.00 82.00 86 HIS A O 1
ATOM 658 N N . LEU A 1 87 ? -5.940 6.462 -1.245 1.00 83.56 87 LEU A N 1
ATOM 659 C CA . LEU A 1 87 ? -7.331 6.567 -0.794 1.00 83.56 87 LEU A CA 1
ATOM 660 C C . LEU A 1 87 ? -8.080 5.241 -0.913 1.00 83.56 87 LEU A C 1
ATOM 662 O O . LEU A 1 87 ? -8.780 4.851 0.018 1.00 83.56 87 LEU A O 1
ATOM 666 N N . ILE A 1 88 ? -7.929 4.545 -2.039 1.00 83.38 88 ILE A N 1
ATOM 667 C CA . ILE A 1 88 ? -8.619 3.272 -2.291 1.00 83.38 88 ILE A CA 1
ATOM 668 C C . ILE A 1 88 ? -8.165 2.220 -1.274 1.00 83.38 88 ILE A C 1
ATOM 670 O O . ILE A 1 88 ? -8.996 1.540 -0.671 1.00 83.38 88 ILE A O 1
ATOM 674 N N . ILE A 1 89 ? -6.855 2.145 -1.024 1.00 87.50 89 ILE A N 1
ATOM 675 C CA . ILE A 1 89 ? -6.267 1.262 -0.011 1.00 87.50 89 ILE A CA 1
ATOM 676 C C . ILE A 1 89 ? -6.810 1.614 1.379 1.00 87.50 89 ILE A C 1
ATOM 678 O O . ILE A 1 89 ? -7.254 0.730 2.110 1.00 87.50 89 ILE A O 1
ATOM 682 N N . SER A 1 90 ? -6.849 2.902 1.729 1.00 90.38 90 SER A N 1
ATOM 683 C CA . SER A 1 90 ? -7.416 3.374 2.994 1.00 90.38 90 SER A CA 1
ATOM 684 C C . SER A 1 90 ? -8.885 2.979 3.172 1.00 90.38 90 SER A C 1
ATOM 686 O O . SER A 1 90 ? -9.268 2.497 4.239 1.00 90.38 90 SER A O 1
ATOM 688 N N . ILE A 1 91 ? -9.707 3.124 2.129 1.00 88.88 91 ILE A N 1
ATOM 689 C CA . ILE A 1 91 ? -11.116 2.707 2.149 1.00 88.88 91 ILE A CA 1
ATOM 690 C C . ILE A 1 91 ? -11.219 1.198 2.385 1.00 88.88 91 ILE A C 1
ATOM 692 O O . ILE A 1 91 ? -11.979 0.772 3.255 1.00 88.88 91 ILE A O 1
ATOM 696 N N . ALA A 1 92 ? -10.426 0.389 1.677 1.00 90.00 92 ALA A N 1
ATOM 697 C CA . ALA A 1 92 ? -10.409 -1.060 1.860 1.00 90.00 92 ALA A CA 1
ATOM 698 C C . ALA A 1 92 ? -10.035 -1.455 3.302 1.00 90.00 92 ALA A C 1
ATOM 700 O O . ALA A 1 92 ? -10.701 -2.304 3.897 1.00 90.00 92 ALA A O 1
ATOM 701 N N . ILE A 1 93 ? -9.036 -0.796 3.901 1.00 93.56 93 ILE A N 1
ATOM 702 C CA . ILE A 1 93 ? -8.624 -1.038 5.296 1.00 93.56 93 ILE A CA 1
ATOM 703 C C . ILE A 1 93 ? -9.778 -0.745 6.259 1.00 93.56 93 ILE A C 1
ATOM 705 O O . ILE A 1 93 ? -10.071 -1.558 7.138 1.00 93.56 93 ILE A O 1
ATOM 709 N N . ILE A 1 94 ? -10.465 0.388 6.088 1.00 93.19 94 ILE A N 1
ATOM 710 C CA . ILE A 1 94 ? -11.608 0.752 6.936 1.00 93.19 94 ILE A CA 1
ATOM 711 C C . ILE A 1 94 ? -12.785 -0.205 6.747 1.00 93.19 94 ILE A C 1
ATOM 713 O O . ILE A 1 94 ? -13.441 -0.542 7.731 1.00 93.19 94 ILE A O 1
ATOM 717 N N . LEU A 1 95 ? -13.049 -0.679 5.528 1.00 91.69 95 LEU A N 1
ATOM 718 C CA . LEU A 1 95 ? -14.112 -1.654 5.273 1.00 91.69 95 LEU A CA 1
ATOM 719 C C . LEU A 1 95 ? -13.850 -2.979 5.997 1.00 91.69 95 LEU A C 1
ATOM 721 O O . LEU A 1 95 ? -14.754 -3.513 6.642 1.00 91.69 95 LEU A O 1
ATOM 725 N N . VAL A 1 96 ? -12.614 -3.483 5.949 1.00 93.56 96 VAL A N 1
ATOM 726 C CA . VAL A 1 96 ? -12.220 -4.687 6.695 1.00 93.56 96 VAL A CA 1
ATOM 727 C C . VAL A 1 96 ? -12.321 -4.448 8.203 1.00 93.56 96 VAL A C 1
ATOM 729 O O . VAL A 1 96 ? -12.901 -5.265 8.921 1.00 93.56 96 VAL A O 1
ATOM 732 N N . TYR A 1 97 ? -11.840 -3.305 8.692 1.00 93.81 97 TYR A N 1
ATOM 733 C CA . TYR A 1 97 ? -11.948 -2.946 10.105 1.00 93.81 97 TYR A CA 1
ATOM 734 C C . TYR A 1 97 ? -13.409 -2.904 10.572 1.00 93.81 97 TYR A C 1
ATOM 736 O O . TYR A 1 97 ? -13.771 -3.501 11.589 1.00 93.81 97 TYR A O 1
ATOM 744 N N . TYR A 1 98 ? -14.269 -2.243 9.797 1.00 92.94 98 TYR A N 1
ATOM 745 C CA . TYR A 1 98 ? -15.699 -2.142 10.061 1.00 92.94 98 TYR A CA 1
ATOM 746 C C . TYR A 1 98 ? -16.376 -3.517 10.057 1.00 92.94 98 TYR A C 1
ATOM 748 O O . TYR A 1 98 ? -17.222 -3.775 10.921 1.00 92.94 98 TYR A O 1
ATOM 756 N N . HIS A 1 99 ? -15.956 -4.415 9.157 1.00 93.00 99 HIS A N 1
ATOM 757 C CA . HIS A 1 99 ? -16.438 -5.793 9.118 1.00 93.00 99 HIS A CA 1
ATOM 758 C C . HIS A 1 99 ? -16.165 -6.538 10.434 1.00 93.00 99 HIS A C 1
ATOM 760 O O . HIS A 1 99 ? -17.052 -7.149 11.023 1.00 93.00 99 HIS A O 1
ATOM 766 N N . TYR A 1 100 ? -14.944 -6.451 10.957 1.00 92.00 100 TYR A N 1
ATOM 767 C CA . TYR A 1 100 ? -14.598 -7.185 12.176 1.00 92.00 100 TYR A CA 1
ATOM 768 C C . TYR A 1 100 ? -15.095 -6.525 13.471 1.00 92.00 100 TYR A C 1
ATOM 770 O O . TYR A 1 100 ? -15.260 -7.220 14.476 1.00 92.00 100 TYR A O 1
ATOM 778 N N . ARG A 1 101 ? -15.350 -5.209 13.475 1.00 90.69 101 ARG A N 1
ATOM 779 C CA . ARG A 1 101 ? -15.735 -4.460 14.689 1.00 90.69 101 ARG A CA 1
ATOM 780 C C . ARG A 1 101 ? -17.218 -4.160 14.834 1.00 90.69 101 ARG A C 1
ATOM 782 O O . ARG A 1 101 ? -17.692 -4.046 15.964 1.00 90.69 101 ARG A O 1
ATOM 789 N N . LYS A 1 102 ? -17.945 -3.951 13.733 1.00 89.19 102 LYS A N 1
ATOM 790 C CA . LYS A 1 102 ? -19.318 -3.419 13.789 1.00 89.19 102 LYS A CA 1
ATOM 791 C C . LYS A 1 102 ? -20.351 -4.296 13.108 1.00 89.19 102 LYS A C 1
ATOM 793 O O . LYS A 1 102 ? -21.467 -4.359 13.615 1.00 89.19 102 LYS A O 1
ATOM 798 N N . THR A 1 103 ? -20.032 -4.931 11.986 1.00 86.94 103 THR A N 1
ATOM 799 C CA . THR A 1 103 ? -21.016 -5.750 11.269 1.00 86.94 103 THR A CA 1
ATOM 800 C C . THR A 1 103 ? -20.365 -6.825 10.425 1.00 86.94 103 THR A C 1
ATOM 802 O O . THR A 1 103 ? -19.379 -6.564 9.757 1.00 86.94 103 THR A O 1
ATOM 805 N N . ASN A 1 104 ? -20.965 -8.007 10.341 1.00 87.25 104 ASN A N 1
ATOM 806 C CA . ASN A 1 104 ? -20.493 -9.029 9.415 1.00 87.25 104 ASN A CA 1
ATOM 807 C C . ASN A 1 104 ? -20.939 -8.688 7.985 1.00 87.25 104 ASN A C 1
ATOM 809 O O . ASN A 1 104 ? -21.994 -9.120 7.520 1.00 87.25 104 ASN A O 1
ATOM 813 N N . ILE A 1 105 ? -20.122 -7.905 7.280 1.00 87.75 105 ILE A N 1
ATOM 814 C CA . ILE A 1 105 ? -20.267 -7.695 5.833 1.00 87.75 105 ILE A CA 1
ATOM 815 C C . ILE A 1 105 ? -20.145 -9.053 5.126 1.00 87.75 105 ILE A C 1
ATOM 817 O O . ILE A 1 105 ? -19.175 -9.779 5.343 1.00 87.75 105 ILE A O 1
ATOM 821 N N . ARG A 1 106 ? -21.122 -9.407 4.286 1.00 88.44 106 ARG A N 1
ATOM 822 C CA . ARG A 1 106 ? -21.099 -10.663 3.522 1.00 88.44 106 ARG A CA 1
ATOM 823 C C . ARG A 1 106 ? -19.960 -10.640 2.500 1.00 88.44 106 ARG A C 1
ATOM 825 O O . ARG A 1 106 ? -19.685 -9.598 1.911 1.00 88.44 106 ARG A O 1
ATOM 832 N N . LEU A 1 107 ? -19.360 -11.802 2.224 1.00 84.50 107 LEU A N 1
ATOM 833 C CA . LEU A 1 107 ? -18.286 -11.938 1.229 1.00 84.50 107 LEU A CA 1
ATOM 834 C C . LEU A 1 107 ? -18.687 -11.361 -0.137 1.00 84.50 107 LEU A C 1
ATOM 836 O O . LEU A 1 107 ? -17.914 -10.634 -0.749 1.00 84.50 107 LEU A O 1
ATOM 840 N N . ILE A 1 108 ? -19.931 -11.601 -0.564 1.00 87.12 108 ILE A N 1
ATOM 841 C CA . ILE A 1 108 ? -20.449 -11.081 -1.834 1.00 87.12 108 ILE A CA 1
ATOM 842 C C . ILE A 1 108 ? -20.386 -9.553 -1.920 1.00 87.12 108 ILE A C 1
ATOM 844 O O . ILE A 1 108 ? -20.113 -9.012 -2.983 1.00 87.12 108 ILE A O 1
ATOM 848 N N . THR A 1 109 ? -20.571 -8.845 -0.803 1.00 86.56 109 THR A N 1
ATOM 849 C CA . THR A 1 109 ? -20.469 -7.385 -0.767 1.00 86.56 109 THR A CA 1
ATOM 850 C C . THR A 1 109 ? -19.030 -6.943 -1.018 1.00 86.56 109 THR A C 1
ATOM 852 O O . THR A 1 109 ? -18.820 -6.023 -1.801 1.00 86.56 109 THR A O 1
ATOM 855 N N . PHE A 1 110 ? -18.035 -7.623 -0.439 1.00 82.69 110 PHE A N 1
ATOM 856 C CA . PHE A 1 110 ? -16.625 -7.353 -0.741 1.00 82.69 110 PHE A CA 1
ATOM 857 C C . PHE A 1 110 ? -16.287 -7.628 -2.206 1.00 82.69 110 PHE A C 1
ATOM 859 O O . PHE A 1 110 ? -15.644 -6.795 -2.840 1.00 82.69 110 PHE A O 1
ATOM 866 N N . CYS A 1 111 ? -16.760 -8.748 -2.759 1.00 86.56 111 CYS A N 1
ATOM 867 C CA . CYS A 1 111 ? -16.560 -9.073 -4.171 1.00 86.56 111 CYS A CA 1
ATOM 868 C C . CYS A 1 111 ? -17.186 -8.013 -5.086 1.00 86.56 111 CYS A C 1
ATOM 870 O O . CYS A 1 111 ? -16.532 -7.557 -6.018 1.00 86.56 111 CYS A O 1
ATOM 872 N N . LEU A 1 112 ? -18.412 -7.569 -4.794 1.00 89.00 112 LEU A N 1
ATOM 873 C CA . LEU A 1 112 ? -19.079 -6.511 -5.554 1.00 89.00 112 LEU A CA 1
ATOM 874 C C . LEU A 1 112 ? -18.315 -5.188 -5.472 1.00 89.00 112 LEU A C 1
ATOM 876 O O . LEU A 1 112 ? -18.081 -4.574 -6.506 1.00 89.00 112 LEU A O 1
ATOM 880 N N . PHE A 1 113 ? -17.868 -4.773 -4.283 1.00 85.00 113 PHE A N 1
ATOM 881 C CA . PHE A 1 113 ? -17.028 -3.579 -4.143 1.00 85.00 113 PHE A CA 1
ATOM 882 C C . PHE A 1 113 ? -15.720 -3.699 -4.931 1.00 85.00 113 PHE A C 1
ATOM 884 O O . PHE A 1 113 ? -15.317 -2.736 -5.579 1.00 85.00 113 PHE A O 1
ATOM 891 N N . GLY A 1 114 ? -15.083 -4.872 -4.911 1.00 84.56 114 GLY A N 1
ATOM 892 C CA . GLY A 1 114 ? -13.870 -5.144 -5.679 1.00 84.56 114 GLY A CA 1
ATOM 893 C C . GLY A 1 114 ? -14.099 -5.044 -7.186 1.00 84.56 114 GLY A C 1
ATOM 894 O O . GLY A 1 114 ? -13.369 -4.327 -7.863 1.00 84.56 114 GLY A O 1
ATOM 895 N N . VAL A 1 115 ? -15.141 -5.698 -7.708 1.00 88.31 115 VAL A N 1
ATOM 896 C CA . VAL A 1 115 ? -15.477 -5.686 -9.143 1.00 88.31 115 VAL A CA 1
ATOM 897 C C . VAL A 1 115 ? -15.898 -4.292 -9.602 1.00 88.31 115 VAL A C 1
ATOM 899 O O . VAL A 1 115 ? -15.377 -3.798 -10.597 1.00 88.31 115 VAL A O 1
ATOM 902 N N . VAL A 1 116 ? -16.795 -3.628 -8.867 1.00 89.25 116 VAL A N 1
ATOM 903 C CA . VAL A 1 116 ? -17.238 -2.261 -9.187 1.00 89.25 116 VAL A CA 1
ATOM 904 C C . VAL A 1 116 ? -16.061 -1.293 -9.126 1.00 89.25 116 VAL A C 1
ATOM 906 O O . VAL A 1 116 ? -15.894 -0.487 -10.036 1.00 89.25 116 VAL A O 1
ATOM 909 N N . GLY A 1 117 ? -15.213 -1.400 -8.100 1.00 84.75 117 GLY A N 1
ATOM 910 C CA . GLY A 1 117 ? -14.000 -0.597 -7.975 1.00 84.75 117 GLY A CA 1
ATOM 911 C C . GLY A 1 117 ? -13.033 -0.824 -9.135 1.00 84.75 117 GLY A C 1
ATOM 912 O O . GLY A 1 117 ? -12.560 0.139 -9.730 1.00 84.75 117 GLY A O 1
ATOM 913 N N . PHE A 1 118 ? -12.786 -2.080 -9.511 1.00 86.06 118 PHE A N 1
ATOM 914 C CA . PHE A 1 118 ? -11.923 -2.433 -10.638 1.00 86.06 118 PHE A CA 1
ATOM 915 C C . PHE A 1 118 ? -12.448 -1.869 -11.965 1.00 86.06 118 PHE A C 1
ATOM 917 O O . PHE A 1 118 ? -11.708 -1.195 -12.683 1.00 86.06 118 PHE A O 1
ATOM 924 N N . VAL A 1 119 ? -13.734 -2.081 -12.262 1.00 89.81 119 VAL A N 1
ATOM 925 C CA . VAL A 1 119 ? -14.388 -1.559 -13.471 1.00 89.81 119 VAL A CA 1
ATOM 926 C C . VAL A 1 119 ? -14.330 -0.037 -13.502 1.00 89.81 119 VAL A C 1
ATOM 928 O O . VAL A 1 119 ? -13.935 0.537 -14.514 1.00 89.81 119 VAL A O 1
ATOM 931 N N . PHE A 1 120 ? -14.661 0.618 -12.388 1.00 89.56 120 PHE A N 1
ATOM 932 C CA . PHE A 1 120 ? -14.634 2.071 -12.282 1.00 89.56 120 PHE A CA 1
ATOM 933 C C . PHE A 1 120 ? -13.231 2.637 -12.527 1.00 89.56 120 PHE A C 1
ATOM 935 O O . PHE A 1 120 ? -13.076 3.551 -13.331 1.00 89.56 120 PHE A O 1
ATOM 942 N N . LEU A 1 121 ? -12.197 2.082 -11.888 1.00 86.06 121 LEU A N 1
ATOM 943 C CA . LEU A 1 121 ? -10.818 2.554 -12.050 1.00 86.06 121 LEU A CA 1
ATOM 944 C C . LEU A 1 121 ? -10.286 2.310 -13.463 1.00 86.06 121 LEU A C 1
ATOM 946 O O . LEU A 1 121 ? -9.621 3.183 -14.023 1.00 86.06 121 LEU A O 1
ATOM 950 N N . SER A 1 122 ? -10.602 1.152 -14.045 1.00 89.31 122 SER A N 1
ATOM 951 C CA . SER A 1 122 ? -10.208 0.811 -15.411 1.00 89.31 122 SER A CA 1
ATOM 952 C C . SER A 1 122 ? -10.871 1.744 -16.426 1.00 89.31 122 SER A C 1
ATOM 954 O O . SER A 1 122 ? -10.180 2.353 -17.244 1.00 89.31 122 SER A O 1
ATOM 956 N N . ALA A 1 123 ? -12.188 1.937 -16.318 1.00 90.88 123 ALA A N 1
ATOM 957 C CA . ALA A 1 123 ? -12.941 2.828 -17.193 1.00 90.88 123 ALA A CA 1
ATOM 958 C C . ALA A 1 123 ? -12.519 4.292 -17.024 1.00 90.88 123 ALA A C 1
ATOM 960 O O . ALA A 1 123 ? -12.373 5.003 -18.014 1.00 90.88 123 ALA A O 1
ATOM 961 N N . PHE A 1 124 ? -12.260 4.738 -15.792 1.00 88.50 124 PHE A N 1
ATOM 962 C CA . PHE A 1 124 ? -11.775 6.090 -15.526 1.00 88.50 124 PHE A CA 1
ATOM 963 C C . PHE A 1 124 ? -10.397 6.334 -16.153 1.00 88.50 124 PHE A C 1
ATOM 965 O O . PHE A 1 124 ? -10.184 7.368 -16.786 1.00 88.50 124 PHE A O 1
ATOM 972 N N . LYS A 1 125 ? -9.459 5.385 -16.007 1.00 85.75 125 LYS A N 1
ATOM 973 C CA . LYS A 1 125 ? -8.139 5.478 -16.646 1.00 85.75 125 LYS A CA 1
ATOM 974 C C . LYS A 1 125 ? -8.276 5.508 -18.167 1.00 85.75 125 LYS A C 1
ATOM 976 O O . LYS A 1 125 ? -7.686 6.383 -18.789 1.00 85.75 125 LYS A O 1
ATOM 981 N N . PHE A 1 126 ? -9.092 4.625 -18.742 1.00 90.56 126 PHE A N 1
ATOM 982 C CA . PHE A 1 126 ? -9.370 4.615 -20.178 1.00 90.56 126 PHE A CA 1
ATOM 983 C C . PHE A 1 126 ? -9.929 5.955 -20.664 1.00 90.56 126 PHE A C 1
ATOM 985 O O . PHE A 1 126 ? -9.390 6.531 -21.602 1.00 90.56 126 PHE A O 1
ATOM 992 N N . LEU A 1 127 ? -10.967 6.475 -20.001 1.00 91.62 127 LEU A N 1
ATOM 993 C CA . LEU A 1 127 ? -11.593 7.744 -20.366 1.00 91.62 127 LEU A CA 1
ATOM 994 C C . LEU A 1 127 ? -10.580 8.888 -20.329 1.00 91.62 127 LEU A C 1
ATOM 996 O O . LEU A 1 127 ? -10.549 9.701 -21.244 1.00 91.62 127 LEU A O 1
ATOM 1000 N N . ARG A 1 128 ? -9.726 8.937 -19.303 1.00 86.06 128 ARG A N 1
ATOM 1001 C CA . ARG A 1 128 ? -8.681 9.958 -19.200 1.00 86.06 128 ARG A CA 1
ATOM 1002 C C . ARG A 1 128 ? -7.695 9.888 -20.365 1.00 86.06 128 ARG A C 1
ATOM 1004 O O . ARG A 1 128 ? -7.443 10.912 -20.986 1.00 86.06 128 ARG A O 1
ATOM 1011 N N . GLU A 1 129 ? -7.134 8.713 -20.644 1.00 86.38 129 GLU A N 1
ATOM 1012 C CA . GLU A 1 129 ? -6.157 8.563 -21.733 1.00 86.38 129 GLU A CA 1
ATOM 1013 C C . GLU A 1 129 ? -6.799 8.835 -23.097 1.00 86.38 129 GLU A C 1
ATOM 1015 O O . GLU A 1 129 ? -6.207 9.508 -23.934 1.00 86.38 129 GLU A O 1
ATOM 1020 N N . TYR A 1 130 ? -8.043 8.401 -23.301 1.00 90.69 130 TYR A N 1
ATOM 1021 C CA . TYR A 1 130 ? -8.792 8.699 -24.518 1.00 90.69 130 TYR A CA 1
ATOM 1022 C C . TYR A 1 130 ? -9.067 10.200 -24.682 1.00 90.69 130 TYR A C 1
ATOM 1024 O O . TYR A 1 130 ? -8.928 10.728 -25.778 1.00 90.69 130 TYR A O 1
ATOM 1032 N N . LEU A 1 131 ? -9.405 10.921 -23.609 1.00 90.56 131 LEU A N 1
ATOM 1033 C CA . LEU A 1 131 ? -9.593 12.376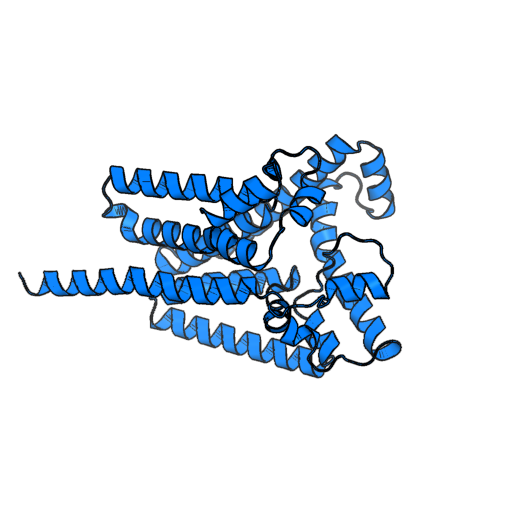 -23.667 1.00 90.56 131 LEU A CA 1
ATOM 1034 C C . LEU A 1 131 ? -8.290 13.138 -23.954 1.00 90.56 131 LEU A C 1
ATOM 1036 O O . LEU A 1 131 ? -8.348 14.231 -24.510 1.00 90.56 131 LEU A O 1
ATOM 1040 N N . LEU A 1 132 ? -7.134 12.587 -23.571 1.00 87.50 132 LEU A N 1
ATOM 1041 C CA . LEU A 1 132 ? -5.824 13.207 -23.794 1.00 87.50 132 LEU A CA 1
ATOM 1042 C C . LEU A 1 132 ? -5.248 12.900 -25.183 1.00 87.50 132 LEU A C 1
ATOM 1044 O O . LEU A 1 132 ? -4.678 13.783 -25.816 1.00 87.50 132 LEU A O 1
ATOM 1048 N N . TRP A 1 133 ? -5.389 11.659 -25.649 1.00 88.50 133 TRP A N 1
ATOM 1049 C CA . TRP A 1 133 ? -4.685 11.143 -26.830 1.00 88.50 133 TRP A CA 1
ATOM 1050 C C . TRP A 1 133 ? -5.617 10.715 -27.974 1.00 88.50 133 TRP A C 1
ATOM 1052 O O . TRP A 1 133 ? -5.148 10.449 -29.081 1.00 88.50 133 TRP A O 1
ATOM 1062 N N . GLY A 1 134 ? -6.927 10.639 -27.732 1.00 90.50 134 GLY A N 1
ATOM 1063 C CA . GLY A 1 134 ? -7.944 10.320 -28.735 1.00 90.50 134 GLY A CA 1
ATOM 1064 C C . GLY A 1 134 ? -7.696 8.996 -29.457 1.00 90.50 134 GLY A C 1
ATOM 1065 O O . GLY A 1 134 ? -7.401 7.965 -28.843 1.00 90.50 134 GLY A O 1
ATOM 1066 N N . ASP A 1 135 ? -7.792 9.039 -30.784 1.00 91.38 135 ASP A N 1
ATOM 1067 C CA . ASP A 1 135 ? -7.665 7.870 -31.660 1.00 91.38 135 ASP A CA 1
ATOM 1068 C C . ASP A 1 135 ? -6.276 7.223 -31.615 1.00 91.38 135 ASP A C 1
ATOM 1070 O O . ASP A 1 135 ? -6.163 6.014 -31.818 1.00 91.38 135 ASP A O 1
ATOM 1074 N N . LEU A 1 136 ? -5.221 7.979 -31.283 1.00 90.62 136 LEU A N 1
ATOM 1075 C CA . LEU A 1 136 ? -3.874 7.418 -31.119 1.00 90.62 136 LEU A CA 1
ATOM 1076 C C . LEU A 1 136 ? -3.839 6.392 -29.982 1.00 90.62 136 LEU A C 1
ATOM 1078 O O . LEU A 1 136 ? -3.191 5.350 -30.097 1.00 90.62 136 LEU A O 1
ATOM 1082 N N . TYR A 1 137 ? -4.580 6.651 -28.902 1.00 89.50 137 TYR A N 1
ATOM 1083 C CA . TYR A 1 137 ? -4.695 5.701 -27.805 1.00 89.50 137 TYR A CA 1
ATOM 1084 C C . TYR A 1 137 ? -5.444 4.443 -28.240 1.00 89.50 137 TYR A C 1
ATOM 1086 O O . TYR A 1 137 ? -4.961 3.341 -27.990 1.00 89.50 137 TYR A O 1
ATOM 1094 N N . ILE A 1 138 ? -6.559 4.577 -28.963 1.00 90.31 138 ILE A N 1
ATOM 1095 C CA . ILE A 1 138 ? -7.302 3.420 -29.490 1.00 90.31 138 ILE A CA 1
ATOM 1096 C C . ILE A 1 138 ? -6.435 2.589 -30.440 1.00 90.31 138 ILE A C 1
ATOM 1098 O O . ILE A 1 138 ? -6.377 1.371 -30.287 1.00 90.31 138 ILE A O 1
ATOM 1102 N N . ALA A 1 139 ? -5.694 3.233 -31.343 1.00 89.38 139 ALA A N 1
ATOM 1103 C CA . ALA A 1 139 ? -4.771 2.554 -32.246 1.00 89.38 139 ALA A CA 1
ATOM 1104 C C . ALA A 1 139 ? -3.686 1.773 -31.481 1.00 89.38 139 ALA A C 1
ATOM 1106 O O . ALA A 1 139 ? -3.374 0.635 -31.834 1.00 89.38 139 ALA A O 1
ATOM 1107 N N . SER A 1 140 ? -3.151 2.338 -30.390 1.00 86.94 140 SER A N 1
ATOM 1108 C CA . SER A 1 140 ? -2.209 1.615 -29.526 1.00 86.94 140 SER A CA 1
ATOM 1109 C C . SER A 1 140 ? -2.855 0.396 -28.858 1.00 86.94 140 SER A C 1
ATOM 1111 O O . SER A 1 140 ? -2.244 -0.671 -28.806 1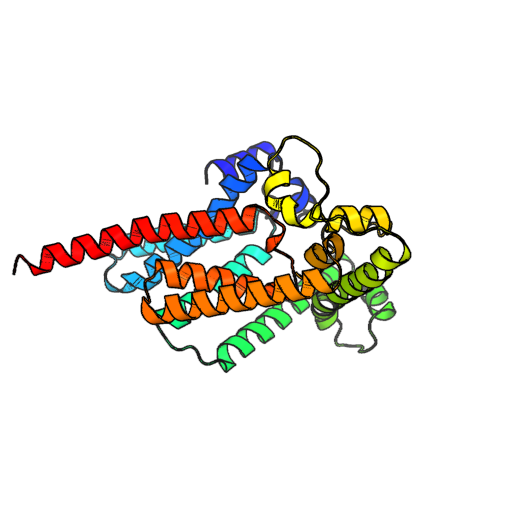.00 86.94 140 SER A O 1
ATOM 1113 N N . LEU A 1 141 ? -4.111 0.506 -28.412 1.00 88.94 141 LEU A N 1
ATOM 1114 C CA . LEU A 1 141 ? -4.829 -0.601 -27.781 1.00 88.94 141 LEU A CA 1
ATOM 1115 C C . LEU A 1 141 ? -5.170 -1.712 -28.780 1.00 88.94 141 LEU A C 1
ATOM 1117 O O . LEU A 1 141 ? -5.111 -2.884 -28.414 1.00 88.94 141 LEU A O 1
ATOM 1121 N N . ASP A 1 142 ? -5.463 -1.373 -30.035 1.00 88.50 142 ASP A N 1
ATOM 1122 C CA . ASP A 1 142 ? -5.734 -2.347 -31.101 1.00 88.50 142 ASP A CA 1
ATOM 1123 C C . ASP A 1 142 ? -4.540 -3.271 -31.381 1.00 88.50 142 ASP A C 1
ATOM 1125 O O . ASP A 1 142 ? -4.728 -4.417 -31.792 1.00 88.50 142 ASP A O 1
ATOM 1129 N N . SER A 1 143 ? -3.314 -2.815 -31.108 1.00 83.62 143 SER A N 1
ATOM 1130 C CA . SER A 1 143 ? -2.113 -3.644 -31.263 1.00 83.62 143 SER A CA 1
ATOM 1131 C C . SER A 1 143 ? -1.971 -4.738 -30.193 1.00 83.62 143 SER A C 1
ATOM 1133 O O . SER A 1 143 ? -1.322 -5.755 -30.433 1.00 83.62 143 SER A O 1
ATOM 1135 N N . ILE A 1 144 ? -2.603 -4.561 -29.026 1.00 83.19 144 ILE A N 1
ATOM 1136 C CA . ILE A 1 144 ? -2.444 -5.440 -27.853 1.00 83.19 144 ILE A CA 1
ATOM 1137 C C . ILE A 1 144 ? -3.743 -6.121 -27.402 1.00 83.19 144 ILE A C 1
ATOM 1139 O O . ILE A 1 144 ? -3.696 -7.082 -26.632 1.00 83.19 144 ILE A O 1
ATOM 1143 N N . TRP A 1 145 ? -4.909 -5.657 -27.858 1.00 86.50 145 TRP A N 1
ATOM 1144 C CA . TRP A 1 145 ? -6.213 -6.111 -27.380 1.00 86.50 145 TRP A CA 1
ATOM 1145 C C . TRP A 1 145 ? -7.123 -6.588 -28.512 1.00 86.50 145 TRP A C 1
ATOM 1147 O O . TRP A 1 145 ? -7.379 -5.881 -29.479 1.00 86.50 145 TRP A O 1
ATOM 1157 N N . ARG A 1 146 ? -7.669 -7.802 -28.367 1.00 83.75 146 ARG A N 1
ATOM 1158 C CA . ARG A 1 146 ? -8.482 -8.449 -29.415 1.00 83.75 146 ARG A CA 1
ATOM 1159 C C . ARG A 1 146 ? -9.985 -8.171 -29.308 1.00 83.75 146 ARG A C 1
ATOM 1161 O O . ARG A 1 146 ? -10.692 -8.273 -30.307 1.00 83.75 146 ARG A O 1
ATOM 1168 N N . LEU A 1 147 ? -10.497 -7.844 -28.117 1.00 85.81 147 LEU A N 1
ATOM 1169 C CA . LEU A 1 147 ? -11.936 -7.657 -27.884 1.00 85.81 147 LEU A CA 1
ATOM 1170 C C . LEU A 1 147 ? -12.345 -6.202 -28.149 1.00 85.81 147 LEU A C 1
ATOM 1172 O O . LEU A 1 147 ? -12.427 -5.380 -27.229 1.00 85.81 147 LEU A O 1
ATOM 1176 N N . LYS A 1 148 ? -12.609 -5.897 -29.423 1.00 83.94 148 LYS A N 1
ATOM 1177 C CA . LYS A 1 148 ? -13.078 -4.576 -29.865 1.00 83.94 148 LYS A CA 1
ATOM 1178 C C . LYS A 1 148 ? -14.362 -4.175 -29.126 1.00 83.94 148 LYS A C 1
ATOM 1180 O O . LYS A 1 148 ? -15.246 -5.001 -28.915 1.00 83.94 148 LYS A O 1
ATOM 1185 N N . GLY A 1 149 ? -14.450 -2.912 -28.706 1.00 83.12 149 GLY A N 1
ATOM 1186 C CA . GLY A 1 149 ? -15.586 -2.369 -27.940 1.00 83.12 149 GLY A CA 1
ATOM 1187 C C . GLY A 1 149 ? -15.460 -2.481 -26.413 1.00 83.12 149 GLY A C 1
ATOM 1188 O O . GLY A 1 149 ? -16.184 -1.800 -25.690 1.00 83.12 149 GLY A O 1
ATOM 1189 N N . TYR A 1 150 ? -14.492 -3.252 -25.906 1.00 89.69 150 TYR A N 1
ATOM 1190 C CA . TYR A 1 150 ? -14.227 -3.401 -24.468 1.00 89.69 150 TYR A CA 1
ATOM 1191 C C . TYR A 1 150 ? -12.909 -2.748 -24.028 1.00 89.69 150 TYR A C 1
ATOM 1193 O O . TYR A 1 150 ? -12.291 -3.169 -23.053 1.00 89.69 150 TYR A O 1
ATOM 1201 N N . TYR A 1 151 ? -12.471 -1.697 -24.729 1.00 90.62 151 TYR A N 1
ATOM 1202 C CA . TYR A 1 151 ? -11.198 -1.016 -24.457 1.00 90.62 151 TYR A CA 1
ATOM 1203 C C . TYR A 1 151 ? -11.093 -0.452 -23.032 1.00 90.62 151 TYR A C 1
ATOM 1205 O O . TYR A 1 151 ? -10.010 -0.401 -22.455 1.00 90.62 151 TYR A O 1
ATOM 1213 N N . TRP A 1 152 ? -12.228 -0.113 -22.419 1.00 89.94 152 TRP A N 1
ATOM 1214 C CA . TRP A 1 152 ? -12.302 0.364 -21.039 1.00 89.94 152 TRP A CA 1
ATOM 1215 C C . TRP A 1 152 ? -11.871 -0.677 -19.994 1.00 89.94 152 TRP A C 1
ATOM 1217 O O . TRP A 1 152 ? -11.565 -0.296 -18.865 1.00 89.94 152 TRP A O 1
ATOM 1227 N N . LEU A 1 153 ? -11.799 -1.968 -20.344 1.00 89.56 153 LEU A N 1
ATOM 1228 C CA . LEU A 1 153 ? -11.246 -3.032 -19.491 1.00 89.56 153 LEU A CA 1
ATOM 1229 C C . LEU A 1 153 ? -9.725 -3.175 -19.608 1.00 89.56 153 LEU A C 1
ATOM 1231 O O . LEU A 1 153 ? -9.097 -3.750 -18.718 1.00 89.56 153 LEU A O 1
ATOM 1235 N N . VAL A 1 154 ? -9.127 -2.665 -20.686 1.00 89.25 154 VAL A N 1
ATOM 1236 C CA . VAL A 1 154 ? -7.708 -2.888 -20.989 1.00 89.25 154 VAL A CA 1
ATOM 1237 C C . VAL A 1 154 ? -6.787 -2.323 -19.912 1.00 89.25 154 VAL A C 1
ATOM 1239 O O . VAL A 1 154 ? -5.884 -3.048 -19.500 1.00 89.25 154 VAL A O 1
ATOM 1242 N N . PRO A 1 155 ? -6.995 -1.103 -19.373 1.00 86.81 155 PRO A N 1
ATOM 1243 C CA . PRO A 1 155 ? -6.122 -0.596 -18.323 1.00 86.81 155 PRO A CA 1
ATOM 1244 C C . PRO A 1 155 ? -6.103 -1.488 -17.079 1.00 86.81 155 PRO A C 1
ATOM 1246 O O . PRO A 1 155 ? -5.029 -1.746 -16.544 1.00 86.81 155 PRO A O 1
ATOM 1249 N N . GLY A 1 156 ? -7.263 -1.990 -16.648 1.00 85.38 156 GLY A N 1
ATOM 1250 C CA . GLY A 1 156 ? -7.374 -2.923 -15.530 1.00 85.38 156 GLY A CA 1
ATOM 1251 C C . GLY A 1 156 ? -6.728 -4.275 -15.830 1.00 85.38 156 GLY A C 1
ATOM 1252 O O . GLY A 1 156 ? -6.017 -4.812 -14.982 1.00 85.38 156 GLY A O 1
ATOM 1253 N N . TYR A 1 157 ? -6.921 -4.805 -17.042 1.00 86.31 157 TYR A N 1
ATOM 1254 C CA . TYR A 1 157 ? -6.246 -6.024 -17.495 1.00 86.31 157 TYR A CA 1
ATOM 1255 C C . TYR A 1 157 ? -4.724 -5.863 -17.471 1.00 86.31 157 TYR A C 1
ATOM 1257 O O . TYR A 1 157 ? -4.048 -6.677 -16.852 1.00 86.31 157 TYR A O 1
ATOM 1265 N N . LEU A 1 158 ? -4.187 -4.800 -18.076 1.00 83.12 158 LEU A N 1
ATOM 1266 C CA . LEU A 1 158 ? -2.748 -4.534 -18.110 1.00 83.12 158 LEU A CA 1
ATOM 1267 C C . LEU A 1 158 ? -2.180 -4.375 -16.698 1.00 83.12 158 LEU A C 1
ATOM 1269 O O . LEU A 1 158 ? -1.127 -4.921 -16.399 1.00 83.12 158 LEU A O 1
ATOM 1273 N N . THR A 1 159 ? -2.902 -3.699 -15.806 1.00 79.88 159 THR A N 1
ATOM 1274 C CA . THR A 1 159 ? -2.546 -3.575 -14.386 1.00 79.88 159 THR A CA 1
ATOM 1275 C C . THR A 1 159 ? -2.364 -4.937 -13.703 1.00 79.88 159 THR A C 1
ATOM 1277 O O . THR A 1 159 ? -1.495 -5.059 -12.848 1.00 79.88 159 THR A O 1
ATOM 1280 N N . VAL A 1 160 ? -3.124 -5.972 -14.065 1.00 80.88 160 VAL A N 1
ATOM 1281 C CA . VAL A 1 160 ? -2.945 -7.324 -13.503 1.00 80.88 160 VAL A CA 1
ATOM 1282 C C . VAL A 1 160 ? -1.9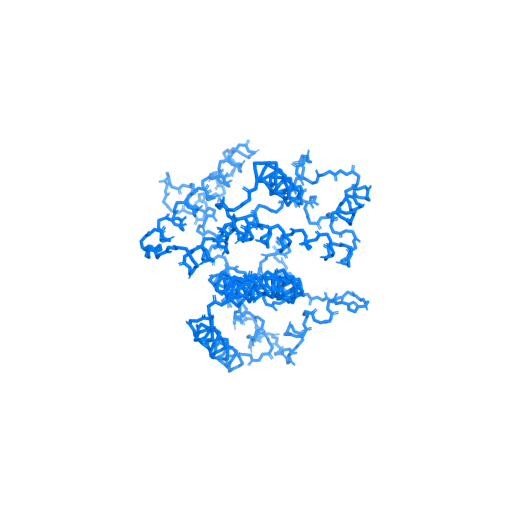08 -8.119 -14.297 1.00 80.88 160 VAL A C 1
ATOM 1284 O O . VAL A 1 160 ? -0.966 -8.653 -13.719 1.00 80.88 160 VAL A O 1
ATOM 1287 N N . ALA A 1 161 ? -2.057 -8.178 -15.619 1.00 84.06 161 ALA A N 1
ATOM 1288 C CA . ALA A 1 161 ? -1.239 -8.994 -16.506 1.00 84.06 161 ALA A CA 1
ATOM 1289 C C . ALA A 1 161 ? 0.237 -8.577 -16.494 1.00 84.06 161 ALA A C 1
ATOM 1291 O O . ALA A 1 161 ? 1.102 -9.444 -16.397 1.00 84.06 161 ALA A O 1
ATOM 1292 N N . MET A 1 162 ? 0.535 -7.270 -16.508 1.00 81.00 162 MET A N 1
ATOM 1293 C CA . MET A 1 162 ? 1.921 -6.786 -16.527 1.00 81.00 162 MET A CA 1
ATOM 1294 C C . MET A 1 162 ? 2.707 -7.241 -15.296 1.00 81.00 162 MET A C 1
ATOM 1296 O O . MET A 1 162 ? 3.873 -7.587 -15.433 1.00 81.00 162 MET A O 1
ATOM 1300 N N . ASN A 1 163 ? 2.087 -7.328 -14.116 1.00 82.50 163 ASN A N 1
ATOM 1301 C CA . ASN A 1 163 ? 2.779 -7.793 -12.910 1.00 82.50 163 ASN A CA 1
ATOM 1302 C C . ASN A 1 163 ? 3.215 -9.261 -13.005 1.00 82.50 163 ASN A C 1
ATOM 1304 O O . ASN A 1 163 ? 4.291 -9.621 -12.523 1.00 82.50 163 ASN A O 1
ATOM 1308 N N . TYR A 1 164 ? 2.407 -10.106 -13.650 1.00 84.88 164 TYR A N 1
ATOM 1309 C CA . TYR A 1 164 ? 2.776 -11.496 -13.913 1.00 84.88 164 TYR A CA 1
ATOM 1310 C C . TYR A 1 164 ? 3.802 -11.609 -15.040 1.00 84.88 164 TYR A C 1
ATOM 1312 O O . TYR A 1 164 ? 4.740 -12.383 -14.902 1.00 84.88 164 TYR A O 1
ATOM 1320 N N . SER A 1 165 ? 3.696 -10.802 -16.100 1.00 85.81 165 SER A N 1
ATOM 1321 C CA . SER A 1 165 ? 4.721 -10.748 -17.153 1.00 85.81 165 SER A CA 1
ATOM 1322 C C . SER A 1 165 ? 6.081 -10.277 -16.624 1.00 85.81 165 SER A C 1
ATOM 1324 O O . SER A 1 165 ? 7.115 -10.782 -17.046 1.00 85.81 165 SER A O 1
ATOM 1326 N N . VAL A 1 166 ? 6.099 -9.342 -15.668 1.00 85.44 166 VAL A N 1
ATOM 1327 C CA . VAL A 1 166 ? 7.326 -8.915 -14.974 1.00 85.44 166 VAL A CA 1
ATOM 1328 C C . VAL A 1 166 ? 7.911 -10.049 -14.143 1.00 85.44 166 VAL A C 1
ATOM 1330 O O . VAL A 1 166 ? 9.125 -10.246 -14.158 1.00 85.44 166 VAL A O 1
ATOM 1333 N N . LEU A 1 167 ? 7.069 -10.794 -13.421 1.00 87.25 167 LEU A N 1
ATOM 1334 C CA . LEU A 1 167 ? 7.517 -11.952 -12.652 1.00 87.25 167 LEU A CA 1
ATOM 1335 C C . LEU A 1 167 ? 8.092 -13.040 -13.568 1.00 87.25 167 LEU A C 1
ATOM 1337 O O . LEU A 1 167 ? 9.151 -13.575 -13.265 1.00 87.25 167 LEU A O 1
ATOM 1341 N N . ASP A 1 168 ? 7.430 -13.328 -14.685 1.00 88.62 168 ASP A N 1
ATOM 1342 C CA . ASP A 1 168 ? 7.879 -14.298 -15.688 1.00 88.62 168 ASP A CA 1
ATOM 1343 C C . ASP A 1 168 ? 9.256 -13.914 -16.249 1.00 88.62 168 ASP A C 1
ATOM 1345 O O . ASP A 1 168 ? 10.221 -14.666 -16.127 1.00 88.62 168 ASP A O 1
ATOM 1349 N N . LYS A 1 169 ? 9.409 -12.661 -16.692 1.00 88.06 169 LYS A N 1
ATOM 1350 C CA . LYS A 1 169 ? 10.694 -12.131 -17.165 1.00 88.06 169 LYS A CA 1
ATOM 1351 C C . LYS A 1 169 ? 11.783 -12.165 -16.085 1.00 88.06 169 LYS A C 1
ATOM 1353 O O . LYS A 1 169 ? 12.955 -12.393 -16.385 1.00 88.06 169 LYS A O 1
ATOM 1358 N N . LEU A 1 170 ? 11.426 -11.948 -14.819 1.00 87.44 170 LEU A N 1
ATOM 1359 C CA . LEU A 1 170 ? 12.345 -12.061 -13.683 1.00 87.44 170 LEU A CA 1
ATOM 1360 C C . LEU A 1 170 ? 12.791 -13.514 -13.457 1.00 87.44 170 LEU A C 1
ATOM 1362 O O . LEU A 1 170 ? 13.983 -13.749 -13.244 1.00 87.44 170 LEU A O 1
ATOM 1366 N N . ILE A 1 171 ? 11.874 -14.474 -13.580 1.00 88.56 171 ILE A N 1
ATOM 1367 C CA . ILE A 1 171 ? 12.172 -15.910 -13.519 1.00 88.56 171 ILE A CA 1
ATOM 1368 C C . ILE A 1 171 ? 13.054 -16.347 -14.688 1.00 88.56 171 ILE A C 1
ATOM 1370 O O . ILE A 1 171 ? 13.929 -17.178 -14.487 1.00 88.56 171 ILE A O 1
ATOM 1374 N N . GLU A 1 172 ? 12.893 -15.776 -15.877 1.00 86.69 172 GLU A N 1
ATOM 1375 C CA . GLU A 1 172 ? 13.776 -16.065 -17.012 1.00 86.69 172 GLU A CA 1
ATOM 1376 C C . GLU A 1 172 ? 15.163 -15.425 -16.858 1.00 86.69 172 GLU A C 1
ATOM 1378 O O . GLU A 1 172 ? 16.166 -16.010 -17.267 1.00 86.69 172 GLU A O 1
ATOM 1383 N N . THR A 1 173 ? 15.241 -14.226 -16.270 1.00 83.88 173 THR A N 1
ATOM 1384 C CA . THR A 1 173 ? 16.482 -13.438 -16.239 1.00 83.88 173 THR A CA 1
ATOM 1385 C C . THR A 1 173 ? 17.462 -13.917 -15.171 1.00 83.88 173 THR A C 1
ATOM 1387 O O . THR A 1 173 ? 18.638 -14.081 -15.479 1.00 83.88 173 THR A O 1
ATOM 1390 N N . PHE A 1 174 ? 17.035 -14.126 -13.922 1.00 79.38 174 PHE A N 1
ATOM 1391 C CA . PHE A 1 174 ? 17.975 -14.467 -12.842 1.00 79.38 174 PHE A CA 1
ATOM 1392 C C . PHE A 1 174 ? 18.693 -15.811 -13.074 1.00 79.38 174 PHE A C 1
ATOM 1394 O O . PHE A 1 174 ? 19.899 -15.805 -13.292 1.00 79.38 174 PHE A O 1
ATOM 1401 N N . PRO A 1 175 ? 18.022 -16.970 -13.156 1.00 75.44 175 PRO A N 1
ATOM 1402 C CA . PRO A 1 175 ? 18.723 -18.251 -13.276 1.00 75.44 175 PRO A CA 1
ATOM 1403 C C . PRO A 1 175 ? 19.622 -18.367 -14.518 1.00 75.44 175 PRO A C 1
ATOM 1405 O O . PRO A 1 175 ? 20.596 -19.113 -14.474 1.00 75.44 175 PRO A O 1
ATOM 1408 N N . ASN A 1 176 ? 19.330 -17.628 -15.596 1.00 74.94 176 ASN A N 1
ATOM 1409 C CA . ASN A 1 176 ? 20.081 -17.716 -16.849 1.00 74.94 176 ASN A CA 1
ATOM 1410 C C . ASN A 1 176 ? 21.158 -16.630 -17.005 1.00 74.94 176 ASN A C 1
ATOM 1412 O O . ASN A 1 176 ? 22.211 -16.904 -17.575 1.00 74.94 176 ASN A O 1
ATOM 1416 N N . ASN A 1 177 ? 20.912 -15.412 -16.507 1.00 76.44 177 ASN A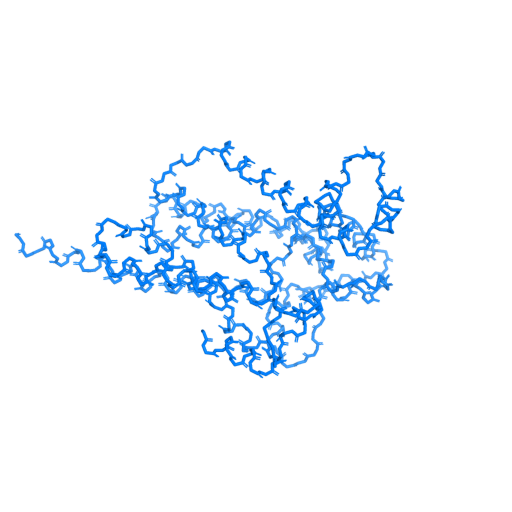 N 1
ATOM 1417 C CA . ASN A 1 177 ? 21.726 -14.234 -16.827 1.00 76.44 177 ASN A CA 1
ATOM 1418 C C . ASN A 1 177 ? 22.260 -13.484 -15.593 1.00 76.44 177 ASN A C 1
ATOM 1420 O O . ASN A 1 177 ? 23.163 -12.663 -15.752 1.00 76.44 177 ASN A O 1
ATOM 1424 N N . LEU A 1 178 ? 21.731 -13.713 -14.380 1.00 80.44 178 LEU A N 1
ATOM 1425 C CA . LEU A 1 178 ? 22.119 -12.968 -13.170 1.00 80.44 178 LEU A CA 1
ATOM 1426 C C . LEU A 1 178 ? 22.132 -13.842 -11.910 1.00 80.44 178 LEU A C 1
ATOM 1428 O O . LEU A 1 178 ? 21.121 -14.398 -11.501 1.00 80.44 178 LEU A O 1
ATOM 1432 N N . SER A 1 179 ? 23.248 -13.868 -11.185 1.00 84.25 179 SER A N 1
ATOM 1433 C CA . SER A 1 179 ? 23.277 -14.529 -9.877 1.00 84.25 179 SER A CA 1
ATOM 1434 C C . SER A 1 179 ? 22.246 -13.930 -8.915 1.00 84.25 179 SER A C 1
ATOM 1436 O O . SER A 1 179 ? 22.071 -12.711 -8.867 1.00 84.25 179 SER A O 1
ATOM 1438 N N . HIS A 1 180 ? 21.630 -14.784 -8.095 1.00 86.44 180 HIS A N 1
ATOM 1439 C CA . HIS A 1 180 ? 20.795 -14.341 -6.982 1.00 86.44 180 HIS A CA 1
ATOM 1440 C C . HIS A 1 180 ? 21.539 -13.349 -6.080 1.00 86.44 180 HIS A C 1
ATOM 1442 O O . HIS A 1 180 ? 22.753 -13.443 -5.895 1.00 86.44 180 HIS A O 1
ATOM 1448 N N . THR A 1 181 ? 20.805 -12.390 -5.520 1.00 86.69 181 THR A N 1
ATOM 1449 C CA . THR A 1 181 ? 21.383 -11.245 -4.797 1.00 86.69 181 THR A CA 1
ATOM 1450 C C . THR A 1 181 ? 21.459 -11.428 -3.279 1.00 86.69 181 THR A C 1
ATOM 1452 O O . THR A 1 181 ? 21.883 -10.515 -2.572 1.00 86.69 181 THR A O 1
ATOM 1455 N N . TYR A 1 182 ? 21.087 -12.607 -2.770 1.00 89.31 182 TYR A N 1
ATOM 1456 C CA . TYR A 1 182 ? 21.302 -13.062 -1.389 1.00 89.31 182 TYR A CA 1
ATOM 1457 C C . TYR A 1 182 ? 20.857 -12.077 -0.290 1.00 89.31 182 TYR A C 1
ATOM 1459 O O . TYR A 1 182 ? 21.502 -11.949 0.749 1.00 89.31 182 TYR A O 1
ATOM 1467 N N . GLY A 1 183 ? 19.730 -11.396 -0.494 1.00 89.19 183 GLY A N 1
ATOM 1468 C CA . GLY A 1 183 ? 19.088 -10.531 0.501 1.00 89.19 183 GLY A CA 1
ATOM 1469 C C . GLY A 1 183 ? 19.287 -9.033 0.264 1.00 89.19 183 GLY A C 1
ATOM 1470 O O . GLY A 1 183 ? 18.864 -8.221 1.096 1.00 89.19 183 GLY A O 1
ATOM 1471 N N . TYR A 1 184 ? 19.905 -8.641 -0.852 1.00 91.00 184 TYR A N 1
ATOM 1472 C CA . TYR A 1 184 ? 20.067 -7.240 -1.236 1.00 91.00 184 TYR A CA 1
ATOM 1473 C C . TYR A 1 184 ? 18.718 -6.514 -1.340 1.00 91.00 184 TYR A C 1
ATOM 1475 O O . TYR A 1 184 ? 18.551 -5.433 -0.764 1.00 91.00 184 TYR A O 1
ATOM 1483 N N . PHE A 1 185 ? 17.732 -7.104 -2.020 1.00 91.38 185 PHE A N 1
ATOM 1484 C CA . PHE A 1 185 ? 16.418 -6.474 -2.192 1.00 91.38 185 PHE A CA 1
ATOM 1485 C C . PHE A 1 185 ? 15.521 -6.665 -0.965 1.00 91.38 185 PHE A C 1
ATOM 1487 O O . PHE A 1 185 ? 14.747 -5.778 -0.615 1.00 91.38 185 PHE A O 1
ATOM 1494 N N . PHE A 1 186 ? 15.665 -7.777 -0.250 1.00 91.12 186 PHE A N 1
ATOM 1495 C CA . PHE A 1 186 ? 14.932 -8.082 0.974 1.00 91.12 186 PHE A CA 1
ATOM 1496 C C . PHE A 1 186 ? 15.278 -7.105 2.101 1.00 91.12 186 PHE A C 1
ATOM 1498 O O . PHE A 1 186 ? 14.411 -6.705 2.875 1.00 91.12 186 PHE A O 1
ATOM 1505 N N . SER A 1 187 ? 16.540 -6.675 2.172 1.00 92.06 187 SER A N 1
ATOM 1506 C CA . SER A 1 187 ? 17.013 -5.670 3.132 1.00 92.06 187 SER A CA 1
ATOM 1507 C C . SER A 1 187 ? 16.749 -4.222 2.697 1.00 92.06 187 SER A C 1
ATOM 1509 O O . SER A 1 187 ? 16.959 -3.304 3.496 1.00 92.06 187 SER A O 1
ATOM 1511 N N . PHE A 1 188 ? 16.239 -3.997 1.478 1.00 91.31 188 PHE A N 1
ATOM 1512 C CA . PHE A 1 188 ? 15.981 -2.663 0.927 1.00 91.31 188 PHE A CA 1
ATOM 1513 C C . PHE A 1 188 ? 15.159 -1.734 1.839 1.00 91.31 188 PHE A C 1
ATOM 1515 O O . PHE A 1 188 ? 15.552 -0.574 1.955 1.00 91.31 188 PHE A O 1
ATOM 1522 N N . PRO A 1 189 ? 14.101 -2.174 2.560 1.00 90.38 189 PRO A N 1
ATOM 1523 C CA . PRO A 1 189 ? 13.377 -1.278 3.460 1.00 90.38 189 PRO A CA 1
ATOM 1524 C C . PRO A 1 189 ? 14.299 -0.571 4.460 1.00 90.38 189 PRO A C 1
ATOM 1526 O O . PRO A 1 189 ? 14.134 0.614 4.718 1.00 90.38 189 PRO A O 1
ATOM 1529 N N . ILE A 1 190 ? 15.297 -1.270 5.001 1.00 90.12 190 ILE A N 1
ATOM 1530 C CA . ILE A 1 190 ? 16.233 -0.697 5.974 1.00 90.12 190 ILE A CA 1
ATOM 1531 C C . ILE A 1 190 ? 17.320 0.105 5.258 1.00 90.12 190 ILE A C 1
ATOM 1533 O O . ILE A 1 190 ? 17.625 1.224 5.666 1.00 90.12 190 ILE A O 1
ATOM 1537 N N . ARG A 1 191 ? 17.882 -0.444 4.173 1.00 89.12 191 ARG A N 1
ATOM 1538 C CA . ARG A 1 191 ? 18.970 0.201 3.422 1.00 89.12 191 ARG A CA 1
ATOM 1539 C C . ARG A 1 191 ? 18.536 1.524 2.789 1.00 89.12 191 ARG A C 1
ATOM 1541 O O . ARG A 1 191 ? 19.289 2.482 2.847 1.00 89.12 191 ARG A O 1
ATOM 1548 N N . SER A 1 192 ? 17.278 1.622 2.351 1.00 86.44 192 SER A N 1
ATOM 1549 C CA . SER A 1 192 ? 16.673 2.843 1.793 1.00 86.44 192 SER A CA 1
ATOM 1550 C C . SER A 1 192 ? 16.675 4.057 2.735 1.00 86.44 192 SER A C 1
ATOM 1552 O O . SER A 1 192 ? 16.450 5.179 2.287 1.00 86.44 192 SER A O 1
ATOM 1554 N N . LEU A 1 193 ? 16.921 3.857 4.035 1.00 83.94 193 LEU A N 1
ATOM 1555 C CA . LEU A 1 193 ? 17.105 4.946 4.995 1.00 83.94 193 LEU A CA 1
ATOM 1556 C C . LEU A 1 193 ? 18.540 5.466 5.036 1.00 83.94 193 LEU A C 1
ATOM 1558 O O . LEU A 1 193 ? 18.766 6.599 5.452 1.00 83.94 193 LEU A O 1
ATOM 1562 N N . LEU A 1 194 ? 19.521 4.649 4.672 1.00 85.62 194 LEU A N 1
ATOM 1563 C CA . LEU A 1 194 ? 20.922 5.029 4.746 1.00 85.62 194 LEU A CA 1
ATOM 1564 C C . LEU A 1 194 ? 21.256 6.040 3.637 1.00 85.62 194 LEU A C 1
ATOM 1566 O O . LEU A 1 194 ? 20.657 6.006 2.562 1.00 85.62 194 LEU A O 1
ATOM 1570 N N . PRO A 1 195 ? 22.197 6.967 3.883 1.00 78.31 195 PRO A N 1
ATOM 1571 C CA . PRO A 1 195 ? 22.640 7.892 2.851 1.00 78.31 195 PRO A CA 1
ATOM 1572 C C . PRO A 1 195 ? 23.304 7.120 1.703 1.00 78.31 195 PRO A C 1
ATOM 1574 O O . PRO A 1 195 ? 24.258 6.375 1.917 1.00 78.31 195 PRO A O 1
ATOM 1577 N N . GLY A 1 196 ? 22.806 7.321 0.485 1.00 76.25 196 GLY A N 1
ATOM 1578 C CA . GLY A 1 196 ? 23.289 6.649 -0.718 1.00 76.25 196 GLY A CA 1
ATOM 1579 C C . GLY A 1 196 ? 22.196 6.536 -1.777 1.00 76.25 196 GLY A C 1
ATOM 1580 O O . GLY A 1 196 ? 21.026 6.809 -1.511 1.00 76.25 196 GLY A O 1
ATOM 1581 N N . VAL A 1 197 ? 22.585 6.148 -2.991 1.00 68.69 197 VAL A N 1
ATOM 1582 C CA . VAL A 1 197 ? 21.636 5.748 -4.036 1.00 68.69 197 VAL A CA 1
ATOM 1583 C C . VAL A 1 197 ? 21.540 4.232 -3.979 1.00 68.69 197 VAL A C 1
ATOM 1585 O O . VAL A 1 197 ? 22.379 3.537 -4.545 1.00 68.69 197 VAL A O 1
ATOM 1588 N N . ASP A 1 198 ? 20.551 3.732 -3.244 1.00 81.38 198 ASP A N 1
ATOM 1589 C CA . ASP A 1 198 ? 20.218 2.314 -3.249 1.00 81.38 198 ASP A CA 1
ATOM 1590 C C . ASP A 1 198 ? 19.124 2.034 -4.268 1.00 81.38 198 ASP A C 1
ATOM 1592 O O . ASP A 1 198 ? 18.098 2.714 -4.313 1.00 81.38 198 ASP A O 1
ATOM 1596 N N . GLU A 1 199 ? 19.368 1.016 -5.085 1.00 84.44 199 GLU A N 1
ATOM 1597 C CA . GLU A 1 199 ? 18.466 0.615 -6.149 1.00 84.44 199 GLU A CA 1
ATOM 1598 C C . GLU A 1 199 ? 17.432 -0.374 -5.605 1.00 84.44 199 GLU A C 1
ATOM 1600 O O . GLU A 1 199 ? 17.770 -1.398 -5.000 1.00 84.44 199 GLU A O 1
ATOM 1605 N N . ASP A 1 200 ? 16.156 -0.063 -5.813 1.00 87.56 200 ASP A N 1
ATOM 1606 C CA . ASP A 1 200 ? 15.071 -0.999 -5.543 1.00 87.56 200 ASP A CA 1
ATOM 1607 C C . ASP A 1 200 ? 14.955 -2.035 -6.686 1.00 87.56 200 ASP A C 1
ATOM 1609 O O . ASP A 1 200 ? 15.512 -1.856 -7.769 1.00 87.56 200 ASP A O 1
ATOM 1613 N N . LEU A 1 201 ? 14.252 -3.152 -6.469 1.00 87.19 201 LEU A N 1
ATOM 1614 C CA . LEU A 1 201 ? 14.104 -4.187 -7.501 1.00 87.19 201 LEU A CA 1
ATOM 1615 C C . LEU A 1 201 ? 13.510 -3.650 -8.818 1.00 87.19 201 LEU A C 1
ATOM 1617 O O . LEU A 1 201 ? 13.943 -4.078 -9.882 1.00 87.19 201 LEU A O 1
ATOM 1621 N N . GLY A 1 202 ? 12.554 -2.721 -8.766 1.00 84.25 202 GLY A N 1
ATOM 1622 C CA . GLY A 1 202 ? 11.934 -2.155 -9.966 1.00 84.25 202 GLY A CA 1
ATOM 1623 C C . GLY A 1 202 ? 12.910 -1.285 -10.758 1.00 84.25 202 GLY A C 1
ATOM 1624 O O . GLY A 1 202 ? 12.971 -1.366 -11.985 1.00 84.25 202 GLY A O 1
ATOM 1625 N N . GLN A 1 203 ? 13.729 -0.496 -10.065 1.00 84.69 203 GLN A N 1
ATOM 1626 C CA . GLN A 1 203 ? 14.806 0.285 -10.673 1.00 84.69 203 GLN A CA 1
ATOM 1627 C C . GLN A 1 203 ? 15.866 -0.629 -11.303 1.00 84.69 203 GLN A C 1
ATOM 1629 O O . GLN A 1 203 ? 16.228 -0.428 -12.463 1.00 84.69 203 GLN A O 1
ATOM 1634 N N . PHE A 1 204 ? 16.260 -1.692 -10.596 1.00 86.75 204 PHE A N 1
ATOM 1635 C CA . PHE A 1 204 ? 17.194 -2.701 -11.097 1.00 86.75 204 PHE A CA 1
ATOM 1636 C C . PHE A 1 204 ? 16.669 -3.383 -12.361 1.00 86.75 204 PHE A C 1
ATOM 1638 O O . PHE A 1 204 ? 17.375 -3.482 -13.364 1.00 86.75 204 PHE A O 1
ATOM 1645 N N . GLN A 1 205 ? 15.408 -3.811 -12.344 1.00 85.06 205 GLN A N 1
ATOM 1646 C CA . GLN A 1 205 ? 14.728 -4.407 -13.493 1.00 85.06 205 GLN A CA 1
ATOM 1647 C C . GLN A 1 205 ? 14.706 -3.459 -14.694 1.00 85.06 205 GLN A C 1
ATOM 1649 O O . GLN A 1 205 ? 15.032 -3.866 -15.809 1.00 85.06 205 GLN A O 1
ATOM 1654 N N . ASN A 1 206 ? 14.377 -2.186 -14.470 1.00 82.44 206 ASN A N 1
ATOM 1655 C CA . ASN A 1 206 ? 14.367 -1.177 -15.523 1.00 82.44 206 ASN A CA 1
ATOM 1656 C C . ASN A 1 206 ? 15.754 -0.975 -16.140 1.00 82.44 206 ASN A C 1
ATOM 1658 O O . ASN A 1 206 ? 15.857 -0.885 -17.362 1.00 82.44 206 ASN A O 1
ATOM 1662 N N . ARG A 1 207 ? 16.805 -0.952 -15.314 1.00 84.56 207 ARG A N 1
ATOM 1663 C CA . ARG A 1 207 ? 18.195 -0.815 -15.763 1.00 84.56 207 ARG A CA 1
ATOM 1664 C C . ARG A 1 207 ? 18.679 -2.033 -16.547 1.00 84.56 207 ARG A C 1
ATOM 1666 O O . ARG A 1 207 ? 19.356 -1.870 -17.554 1.00 84.56 207 ARG A O 1
ATOM 1673 N N . VAL A 1 208 ? 18.349 -3.243 -16.098 1.00 84.44 208 VAL A N 1
ATOM 1674 C CA . VAL A 1 208 ? 18.783 -4.494 -16.747 1.00 84.44 208 VAL A CA 1
ATOM 1675 C C . VAL A 1 208 ? 18.039 -4.740 -18.056 1.00 84.44 208 VAL A C 1
ATOM 1677 O O . VAL A 1 208 ? 18.628 -5.221 -19.019 1.00 84.44 208 VAL A O 1
ATOM 1680 N N . TRP A 1 209 ? 16.740 -4.451 -18.098 1.00 84.06 209 TRP A N 1
ATOM 1681 C CA . TRP A 1 209 ? 15.903 -4.776 -19.250 1.00 84.06 209 TRP A CA 1
ATOM 1682 C C . TRP A 1 209 ? 15.751 -3.636 -20.262 1.00 84.06 209 TRP A C 1
ATOM 1684 O O . TRP A 1 209 ? 15.057 -3.838 -21.257 1.00 84.06 209 TRP A O 1
ATOM 1694 N N . ASP A 1 210 ? 16.340 -2.467 -19.986 1.00 77.75 210 ASP A N 1
ATOM 1695 C CA . ASP A 1 210 ? 16.301 -1.248 -20.811 1.00 77.75 210 ASP A CA 1
ATOM 1696 C C . ASP A 1 210 ? 14.890 -0.884 -21.303 1.00 77.75 210 ASP A C 1
ATOM 1698 O O . ASP A 1 210 ? 14.657 -0.465 -22.432 1.00 77.75 210 ASP A O 1
ATOM 1702 N N . THR A 1 211 ? 13.886 -1.122 -20.457 1.00 66.19 211 THR A N 1
ATOM 1703 C CA . THR A 1 211 ? 12.490 -1.046 -20.912 1.00 66.19 211 THR A CA 1
ATOM 1704 C C . THR A 1 211 ? 11.929 0.375 -20.929 1.00 66.19 211 THR A C 1
ATOM 1706 O O . THR A 1 211 ? 10.794 0.563 -21.354 1.00 66.19 211 THR A O 1
ATOM 1709 N N . GLY A 1 212 ? 12.689 1.377 -20.464 1.00 53.75 212 GLY A N 1
ATOM 1710 C CA . GLY A 1 212 ? 12.283 2.789 -20.462 1.00 53.75 212 GLY A CA 1
ATOM 1711 C C . GLY A 1 212 ? 10.991 3.106 -19.691 1.00 53.75 212 GLY A C 1
ATOM 1712 O O . GLY A 1 212 ? 10.520 4.237 -19.745 1.00 53.75 212 GLY A O 1
ATOM 1713 N N . PHE A 1 213 ? 10.398 2.136 -18.984 1.00 53.06 213 PHE A N 1
ATOM 1714 C CA . PHE A 1 213 ? 9.139 2.317 -18.267 1.00 53.06 213 PHE A CA 1
ATOM 1715 C C . PHE A 1 213 ? 9.329 3.155 -17.001 1.00 53.06 213 PHE A C 1
ATOM 1717 O O . PHE A 1 213 ? 10.286 2.978 -16.243 1.00 53.06 213 PHE A O 1
ATOM 1724 N N . ASP A 1 214 ? 8.348 4.015 -16.723 1.00 49.34 214 ASP A N 1
ATOM 1725 C CA . ASP A 1 214 ? 8.242 4.789 -15.488 1.00 49.34 214 ASP A CA 1
ATOM 1726 C C . ASP A 1 214 ? 8.291 3.882 -14.251 1.00 49.34 214 ASP A C 1
ATOM 1728 O O . ASP A 1 214 ? 7.287 3.264 -13.909 1.00 49.34 214 ASP A O 1
ATOM 1732 N N . LYS A 1 215 ? 9.468 3.810 -13.605 1.00 47.09 215 LYS A N 1
ATOM 1733 C CA . LYS A 1 215 ? 9.819 3.511 -12.188 1.00 47.09 215 LYS A CA 1
ATOM 1734 C C . LYS A 1 215 ? 8.994 2.490 -11.362 1.00 47.09 215 LYS A C 1
ATOM 1736 O O . LYS A 1 215 ? 9.232 2.367 -10.168 1.00 47.09 215 LYS A O 1
ATOM 1741 N N . THR A 1 216 ? 8.031 1.767 -11.928 1.00 50.22 216 THR A N 1
ATOM 1742 C CA . THR A 1 216 ? 6.955 1.077 -11.192 1.00 50.22 216 THR A CA 1
ATOM 1743 C C . THR A 1 216 ? 6.418 -0.163 -11.915 1.00 50.22 216 THR A C 1
ATOM 1745 O O . THR A 1 216 ? 5.269 -0.550 -11.712 1.00 50.22 216 THR A O 1
ATOM 1748 N N . LEU A 1 217 ? 7.243 -0.859 -12.708 1.00 55.62 217 LEU A N 1
ATOM 1749 C CA . LEU A 1 217 ? 7.013 -2.293 -12.937 1.00 55.62 217 LEU A CA 1
ATOM 1750 C C . LEU A 1 217 ? 7.357 -3.016 -11.632 1.00 55.62 217 LEU A C 1
ATOM 1752 O O . LEU A 1 217 ? 8.405 -3.631 -11.482 1.00 55.62 217 LEU A O 1
ATOM 1756 N N . THR A 1 218 ? 6.497 -2.856 -10.630 1.00 60.94 218 THR A N 1
ATOM 1757 C CA . THR A 1 218 ? 6.650 -3.555 -9.364 1.00 60.94 218 THR A CA 1
ATOM 1758 C C . THR A 1 218 ? 6.333 -5.008 -9.631 1.00 60.94 218 THR A C 1
ATOM 1760 O O . THR A 1 218 ? 5.183 -5.348 -9.886 1.00 60.94 218 THR A O 1
ATOM 1763 N N . SER A 1 219 ? 7.328 -5.886 -9.552 1.00 68.12 219 SER A N 1
ATOM 1764 C CA . SER A 1 219 ? 7.017 -7.304 -9.420 1.00 68.12 219 SER A CA 1
ATOM 1765 C C . SER A 1 219 ? 6.018 -7.496 -8.272 1.00 68.12 219 SER A C 1
ATOM 1767 O O . SER A 1 219 ? 6.038 -6.770 -7.273 1.00 68.12 219 SER A O 1
ATOM 1769 N N . THR A 1 220 ? 5.174 -8.520 -8.392 1.00 85.44 220 THR A N 1
ATOM 1770 C CA . THR A 1 220 ? 4.393 -9.041 -7.264 1.00 85.44 220 THR A CA 1
ATOM 1771 C C . THR A 1 220 ? 5.295 -9.288 -6.048 1.00 85.44 220 THR A C 1
ATOM 1773 O O . THR A 1 220 ? 6.527 -9.322 -6.158 1.00 85.44 220 THR A O 1
ATOM 1776 N N . TYR A 1 221 ? 4.700 -9.546 -4.887 1.00 89.62 221 TYR A N 1
ATOM 1777 C CA . TYR A 1 221 ? 5.429 -9.870 -3.657 1.00 89.62 221 TYR A CA 1
ATOM 1778 C C . TYR A 1 221 ? 6.448 -11.016 -3.790 1.00 89.62 221 TYR A C 1
ATOM 1780 O O . TYR A 1 221 ? 7.344 -11.131 -2.958 1.00 89.62 221 TYR A O 1
ATOM 1788 N N . LEU A 1 222 ? 6.316 -11.854 -4.823 1.00 92.06 222 LEU A N 1
ATOM 1789 C CA . LEU A 1 222 ? 7.226 -12.954 -5.135 1.00 92.06 222 LEU A CA 1
ATOM 1790 C C . LEU A 1 222 ? 8.572 -12.477 -5.703 1.00 92.06 222 LEU A C 1
ATOM 1792 O O . LEU A 1 222 ? 9.557 -13.199 -5.607 1.00 92.06 222 LEU A O 1
ATOM 1796 N N . GLY A 1 223 ? 8.638 -11.269 -6.267 1.00 91.19 223 GLY A N 1
ATOM 1797 C CA . GLY A 1 223 ? 9.811 -10.784 -7.000 1.00 91.19 223 GLY A CA 1
ATOM 1798 C C . GLY A 1 223 ? 11.064 -10.662 -6.155 1.00 91.19 223 GLY A C 1
ATOM 1799 O O . GLY A 1 223 ? 12.097 -11.217 -6.504 1.00 91.19 223 GLY A O 1
ATOM 1800 N N . VAL A 1 224 ? 10.966 -9.957 -5.027 1.00 92.06 224 VAL A N 1
ATOM 1801 C CA . VAL A 1 224 ? 12.093 -9.760 -4.102 1.00 92.06 224 VAL A CA 1
ATOM 1802 C C . VAL A 1 224 ? 12.637 -11.084 -3.557 1.00 92.06 224 VAL A C 1
ATOM 1804 O O . VAL A 1 224 ? 13.828 -11.337 -3.735 1.00 92.06 224 VAL A O 1
ATOM 1807 N N . PRO A 1 225 ? 11.822 -11.967 -2.944 1.00 93.88 225 PRO A N 1
ATOM 1808 C CA . PRO A 1 225 ? 12.343 -13.228 -2.434 1.00 93.88 225 PRO A CA 1
ATOM 1809 C C . PRO A 1 225 ? 12.856 -14.151 -3.550 1.00 93.88 225 PRO A C 1
ATOM 1811 O O . PRO A 1 225 ? 13.794 -14.907 -3.302 1.00 93.88 225 PRO A O 1
ATOM 1814 N N . PHE A 1 226 ? 12.323 -14.066 -4.775 1.00 93.62 226 PHE A N 1
ATOM 1815 C CA . PHE A 1 226 ? 12.878 -14.802 -5.912 1.00 93.62 226 PHE A CA 1
ATOM 1816 C C . PHE A 1 226 ? 14.230 -14.243 -6.366 1.00 93.62 226 PHE A C 1
ATOM 1818 O O . PHE A 1 226 ? 15.175 -15.007 -6.553 1.00 93.62 226 PHE A O 1
ATOM 1825 N N . ALA A 1 227 ? 14.348 -12.925 -6.523 1.00 92.00 227 ALA A N 1
ATOM 1826 C CA . ALA A 1 227 ? 15.596 -12.276 -6.918 1.00 92.00 227 ALA A CA 1
ATOM 1827 C C . ALA A 1 227 ? 16.729 -12.613 -5.934 1.00 92.00 227 ALA A C 1
ATOM 1829 O O . ALA A 1 227 ? 17.832 -12.978 -6.343 1.00 92.00 227 ALA A O 1
ATOM 1830 N N . ASP A 1 228 ? 16.432 -12.585 -4.635 1.00 93.00 228 ASP A N 1
ATOM 1831 C CA . ASP A 1 228 ? 17.426 -12.832 -3.594 1.00 93.00 228 ASP A CA 1
ATOM 1832 C C . ASP A 1 228 ? 17.733 -14.311 -3.339 1.00 93.00 228 ASP A C 1
ATOM 1834 O O . ASP A 1 228 ? 18.878 -14.640 -3.031 1.00 93.00 228 ASP A O 1
ATOM 1838 N N . PHE A 1 229 ? 16.741 -15.199 -3.429 1.00 94.06 229 PHE A N 1
ATOM 1839 C CA . PHE A 1 229 ? 16.848 -16.567 -2.901 1.00 94.06 229 PHE A CA 1
ATOM 1840 C C . PHE A 1 229 ? 16.197 -17.641 -3.793 1.00 94.06 229 PHE A C 1
ATOM 1842 O O . PHE A 1 229 ? 16.045 -18.797 -3.381 1.00 94.06 229 PHE A O 1
ATOM 1849 N N . GLY A 1 230 ? 15.761 -17.269 -4.995 1.00 92.81 230 GLY A N 1
ATOM 1850 C CA . GLY A 1 230 ? 15.111 -18.156 -5.953 1.00 92.81 230 GLY A CA 1
ATOM 1851 C C . GLY A 1 230 ? 13.792 -18.754 -5.457 1.00 92.81 230 GLY A C 1
ATOM 1852 O O . GLY A 1 230 ? 13.100 -18.228 -4.578 1.00 92.81 230 GLY A O 1
ATOM 1853 N N . ILE A 1 231 ? 13.429 -19.898 -6.039 1.00 93.31 231 ILE A N 1
ATOM 1854 C CA . ILE A 1 231 ? 12.163 -20.601 -5.763 1.00 93.31 231 ILE A CA 1
ATOM 1855 C C . ILE A 1 231 ? 12.066 -21.032 -4.293 1.00 93.31 231 ILE A C 1
ATOM 1857 O O . ILE A 1 231 ? 10.995 -20.942 -3.685 1.00 93.31 231 ILE A O 1
ATOM 1861 N N . ILE A 1 232 ? 13.184 -21.470 -3.704 1.00 93.50 232 ILE A N 1
ATOM 1862 C CA . ILE A 1 232 ? 13.226 -21.943 -2.316 1.00 93.50 232 ILE A CA 1
ATOM 1863 C C . ILE A 1 232 ? 12.893 -20.793 -1.363 1.00 93.50 232 ILE A C 1
ATOM 1865 O O . ILE A 1 232 ? 11.967 -20.920 -0.559 1.00 93.50 232 ILE A O 1
ATOM 1869 N N . GLY A 1 233 ? 13.574 -19.649 -1.476 1.00 93.06 233 GLY A N 1
ATOM 1870 C CA . GLY A 1 233 ? 13.282 -18.514 -0.600 1.00 93.06 233 GLY A CA 1
ATOM 1871 C C . GLY A 1 233 ? 11.902 -17.909 -0.840 1.00 93.06 233 GLY A C 1
ATOM 1872 O O . GLY A 1 233 ? 11.237 -17.523 0.117 1.00 93.06 233 GLY A O 1
ATOM 1873 N N . THR A 1 234 ? 11.407 -17.930 -2.079 1.00 94.00 234 THR A N 1
ATOM 1874 C CA . THR A 1 234 ? 10.025 -17.534 -2.405 1.00 94.00 234 THR A CA 1
ATOM 1875 C C . THR A 1 234 ? 8.989 -18.402 -1.686 1.00 94.00 234 THR A C 1
ATOM 1877 O O . THR A 1 234 ? 8.009 -17.889 -1.130 1.00 94.00 234 THR A O 1
ATOM 1880 N N . SER A 1 235 ? 9.223 -19.714 -1.650 1.00 95.94 235 SER A N 1
ATOM 1881 C CA . SER A 1 235 ? 8.349 -20.679 -0.976 1.00 95.94 235 SER A CA 1
ATOM 1882 C C . SER A 1 235 ? 8.373 -20.487 0.542 1.00 95.94 235 SER A C 1
ATOM 1884 O O . SER A 1 235 ? 7.317 -20.399 1.170 1.00 95.94 235 SER A O 1
ATOM 1886 N N . ILE A 1 236 ? 9.569 -20.341 1.125 1.00 96.19 236 ILE A N 1
ATOM 1887 C CA . ILE A 1 236 ? 9.749 -20.086 2.562 1.00 96.19 236 ILE A CA 1
ATOM 1888 C C . ILE A 1 236 ? 9.099 -18.757 2.958 1.00 96.19 236 ILE A C 1
ATOM 1890 O O . ILE A 1 236 ? 8.347 -18.710 3.931 1.00 96.19 236 ILE A O 1
ATOM 1894 N N . PHE A 1 237 ? 9.331 -17.686 2.195 1.00 94.56 237 PHE A N 1
ATOM 1895 C CA . PHE A 1 237 ? 8.739 -16.376 2.458 1.00 94.56 237 PHE A CA 1
ATOM 1896 C C . PHE A 1 237 ? 7.210 -16.438 2.442 1.00 94.56 237 PHE A C 1
ATOM 1898 O O . PHE A 1 237 ? 6.566 -15.973 3.383 1.00 94.56 237 PHE A O 1
ATOM 1905 N N . SER A 1 238 ? 6.626 -17.063 1.416 1.00 95.50 238 SER A N 1
ATOM 1906 C CA . SER A 1 238 ? 5.170 -17.215 1.294 1.00 95.50 238 SER A CA 1
ATOM 1907 C C . SER A 1 238 ? 4.580 -18.025 2.450 1.00 95.50 238 SER A C 1
ATOM 1909 O O . SER A 1 238 ? 3.543 -17.651 3.002 1.00 95.50 238 SER A O 1
ATOM 1911 N N . PHE A 1 239 ? 5.256 -19.100 2.863 1.00 96.88 239 PHE A N 1
ATOM 1912 C CA . PHE A 1 239 ? 4.851 -19.911 4.009 1.00 96.88 239 PHE A CA 1
ATOM 1913 C C . PHE A 1 239 ? 4.891 -19.111 5.319 1.00 96.88 239 PHE A C 1
ATOM 1915 O O . PHE A 1 239 ? 3.898 -19.068 6.048 1.00 96.88 239 PHE A O 1
ATOM 1922 N N . CYS A 1 240 ? 5.996 -18.413 5.593 1.00 96.12 240 CYS A N 1
ATOM 1923 C CA . CYS A 1 240 ? 6.145 -17.563 6.775 1.00 96.12 240 CYS A CA 1
ATOM 1924 C C . CYS A 1 240 ? 5.109 -16.431 6.806 1.00 96.12 240 CYS A C 1
ATOM 1926 O O . CYS A 1 240 ? 4.520 -16.167 7.856 1.00 96.12 240 CYS A O 1
ATOM 1928 N N . LEU A 1 241 ? 4.839 -15.797 5.661 1.00 94.56 241 LEU A N 1
ATOM 1929 C CA . LEU A 1 241 ? 3.808 -14.770 5.536 1.00 94.56 241 LEU A CA 1
ATOM 1930 C C . LEU A 1 241 ? 2.416 -15.344 5.842 1.00 94.56 241 LEU A C 1
ATOM 1932 O O . LEU A 1 241 ? 1.661 -14.747 6.611 1.00 94.56 241 LEU A O 1
ATOM 1936 N N . GLY A 1 242 ? 2.093 -16.528 5.314 1.00 95.88 242 GLY A N 1
ATOM 1937 C CA . GLY A 1 242 ? 0.840 -17.230 5.600 1.00 95.88 242 GLY A CA 1
ATOM 1938 C C . GLY A 1 242 ? 0.674 -17.586 7.082 1.00 95.88 242 GLY A C 1
ATOM 1939 O O . GLY A 1 242 ? -0.393 -17.349 7.661 1.00 95.88 242 GLY A O 1
ATOM 1940 N N . LEU A 1 243 ? 1.734 -18.083 7.726 1.00 97.62 243 LEU A N 1
ATOM 1941 C CA . LEU A 1 243 ? 1.744 -18.360 9.166 1.00 97.62 243 LEU A CA 1
ATOM 1942 C C . LEU A 1 243 ? 1.545 -17.086 9.991 1.00 97.62 243 LEU A C 1
ATOM 1944 O O . LEU A 1 243 ? 0.697 -17.069 10.884 1.00 97.62 243 LEU A O 1
ATOM 1948 N N . ALA A 1 244 ? 2.268 -16.009 9.673 1.00 95.88 244 ALA A N 1
ATOM 1949 C CA . ALA A 1 244 ? 2.151 -14.731 10.370 1.00 95.88 244 ALA A CA 1
ATOM 1950 C C . ALA A 1 244 ? 0.732 -14.150 10.259 1.00 95.88 244 ALA A C 1
ATOM 1952 O O . ALA A 1 244 ? 0.158 -13.704 11.255 1.00 95.88 244 ALA A O 1
ATOM 1953 N N . MET A 1 245 ? 0.127 -14.215 9.070 1.00 96.00 245 MET A N 1
ATOM 1954 C CA . MET A 1 245 ? -1.239 -13.740 8.834 1.00 96.00 245 MET A CA 1
ATOM 1955 C C . MET A 1 245 ? -2.290 -14.599 9.542 1.00 96.00 245 MET A C 1
ATOM 1957 O O . MET A 1 245 ? -3.254 -14.061 10.094 1.00 96.00 245 MET A O 1
ATOM 1961 N N . THR A 1 246 ? -2.088 -15.917 9.590 1.00 97.19 246 THR A N 1
ATOM 1962 C CA . THR A 1 246 ? -2.959 -16.842 10.332 1.00 97.19 246 THR A CA 1
ATOM 1963 C C . THR A 1 246 ? -2.875 -16.586 11.833 1.00 97.19 246 THR A C 1
ATOM 1965 O O . THR A 1 246 ? -3.902 -16.442 12.498 1.00 97.19 246 THR A O 1
ATOM 1968 N N . TRP A 1 247 ? -1.661 -16.459 12.369 1.00 97.06 247 TRP A N 1
ATOM 1969 C CA . TRP A 1 247 ? -1.435 -16.115 13.769 1.00 97.06 247 TRP A CA 1
ATOM 1970 C C . TRP A 1 247 ? -2.106 -14.786 14.129 1.00 97.06 247 TRP A C 1
ATOM 1972 O O . TRP A 1 247 ? -2.866 -14.715 15.096 1.00 97.06 247 TRP A O 1
ATOM 1982 N N . LEU A 1 248 ? -1.914 -13.751 13.308 1.00 96.12 248 LEU A N 1
ATOM 1983 C CA . LEU A 1 248 ? -2.523 -12.445 13.535 1.00 96.12 248 LEU A CA 1
ATOM 1984 C C . LEU A 1 248 ? -4.055 -12.502 13.493 1.00 96.12 248 LEU A C 1
ATOM 1986 O O . LEU A 1 248 ? -4.713 -11.865 14.316 1.00 96.12 248 LEU A O 1
ATOM 1990 N N . TYR A 1 249 ? -4.631 -13.279 12.574 1.00 96.69 249 TYR A N 1
ATOM 1991 C CA . TYR A 1 249 ? -6.073 -13.509 12.519 1.00 96.69 249 TYR A CA 1
ATOM 1992 C C . TYR A 1 249 ? -6.597 -14.154 13.808 1.00 96.69 249 TYR A C 1
ATOM 1994 O O . TYR A 1 249 ? -7.590 -13.682 14.367 1.00 96.69 249 TYR A O 1
ATOM 2002 N N . VAL A 1 250 ? -5.921 -15.191 14.311 1.00 97.00 250 VAL A N 1
ATOM 2003 C CA . VAL A 1 250 ? -6.288 -15.866 15.567 1.00 97.00 250 VAL A CA 1
ATOM 2004 C C . VAL A 1 250 ? -6.213 -14.892 16.745 1.00 97.00 250 VAL A C 1
ATOM 2006 O O . VAL A 1 250 ? -7.185 -14.762 17.493 1.00 97.00 250 VAL A O 1
ATOM 2009 N N . VAL A 1 251 ? -5.116 -14.140 16.875 1.00 95.31 251 VAL A N 1
ATOM 2010 C CA . VAL A 1 251 ? -4.937 -13.137 17.940 1.00 95.31 251 VAL A CA 1
ATOM 2011 C C . VAL A 1 251 ? -6.014 -12.049 17.865 1.00 95.31 251 VAL A C 1
ATOM 2013 O O . VAL A 1 251 ? -6.604 -11.682 18.886 1.00 95.31 251 VAL A O 1
ATOM 2016 N N . MET A 1 252 ? -6.320 -11.562 16.660 1.00 94.94 252 MET A N 1
ATOM 2017 C CA . MET A 1 252 ? -7.391 -10.594 16.422 1.00 94.94 252 MET A CA 1
ATOM 2018 C C . MET A 1 252 ? -8.752 -11.156 16.836 1.00 94.94 252 MET A C 1
ATOM 2020 O O . MET A 1 252 ? -9.492 -10.480 17.551 1.00 94.94 252 MET A O 1
ATOM 2024 N N . LYS A 1 253 ? -9.074 -12.400 16.468 1.00 93.69 253 LYS A N 1
ATOM 2025 C CA . LYS A 1 253 ? -10.349 -13.039 16.822 1.00 93.69 253 LYS A CA 1
ATOM 2026 C C . LYS A 1 253 ? -10.515 -13.269 18.321 1.00 93.69 253 LYS A C 1
ATOM 2028 O O . LYS A 1 253 ? -11.652 -13.169 18.790 1.00 93.69 253 LYS A O 1
ATOM 2033 N N . GLN A 1 254 ? -9.426 -13.558 19.032 1.00 93.06 254 GLN A N 1
ATOM 2034 C CA . GLN A 1 254 ? -9.415 -13.794 20.477 1.00 93.06 254 GLN A CA 1
ATOM 2035 C C . GLN A 1 254 ? -9.536 -12.496 21.283 1.00 93.06 254 GLN A C 1
ATOM 2037 O O . GLN A 1 254 ? -10.389 -12.402 22.158 1.00 93.06 254 GLN A O 1
ATOM 2042 N N . ARG A 1 255 ? -8.709 -11.482 20.991 1.00 88.38 255 ARG A N 1
ATOM 2043 C CA . ARG A 1 255 ? -8.662 -10.237 21.784 1.00 88.38 255 ARG A CA 1
ATOM 2044 C C . ARG A 1 255 ? -9.663 -9.183 21.314 1.00 88.38 255 ARG A C 1
ATOM 2046 O O . ARG A 1 255 ? -10.147 -8.398 22.120 1.00 88.38 255 ARG A O 1
ATOM 2053 N N . ARG A 1 256 ? -9.937 -9.130 20.006 1.00 85.12 256 ARG A N 1
ATOM 2054 C CA . ARG A 1 256 ? -10.839 -8.179 19.323 1.00 85.12 256 ARG A CA 1
ATOM 2055 C C . ARG A 1 256 ? -10.651 -6.706 19.690 1.00 85.12 256 ARG A C 1
ATOM 2057 O O . ARG A 1 256 ? -11.571 -5.912 19.493 1.00 85.12 256 ARG A O 1
ATOM 2064 N N . THR A 1 257 ? -9.484 -6.305 20.189 1.00 87.88 257 THR A N 1
ATOM 2065 C CA . THR A 1 257 ? -9.232 -4.898 20.506 1.00 87.88 257 THR A CA 1
ATOM 2066 C C . THR A 1 257 ? -9.202 -4.070 19.217 1.00 87.88 257 THR A C 1
ATOM 2068 O O . THR A 1 257 ? -8.817 -4.588 18.157 1.00 87.88 257 THR A O 1
ATOM 2071 N N . PRO A 1 258 ? -9.598 -2.787 19.266 1.00 86.62 258 PRO A N 1
ATOM 2072 C CA . PRO A 1 258 ? -9.516 -1.905 18.109 1.00 86.62 258 PRO A CA 1
ATOM 2073 C C . PRO A 1 258 ? -8.114 -1.874 17.486 1.00 86.62 258 PRO A C 1
ATOM 2075 O O . PRO A 1 258 ? -8.003 -2.010 16.272 1.00 86.62 258 PRO A O 1
ATOM 2078 N N . SER A 1 259 ? -7.053 -1.807 18.298 1.00 88.69 259 SER A N 1
ATOM 2079 C CA . SER A 1 259 ? -5.661 -1.786 17.826 1.00 88.69 259 SER A CA 1
ATOM 2080 C C . SER A 1 259 ? -5.293 -3.015 17.000 1.00 88.69 259 SER A C 1
ATOM 2082 O O . SER A 1 259 ? -4.851 -2.891 15.860 1.00 88.69 259 SER A O 1
ATOM 2084 N N . ILE A 1 260 ? -5.532 -4.217 17.535 1.00 91.62 260 ILE A N 1
ATOM 2085 C CA . ILE A 1 260 ? -5.175 -5.467 16.850 1.00 91.62 260 ILE A CA 1
ATOM 2086 C C . ILE A 1 260 ? -6.032 -5.655 15.598 1.00 91.62 260 ILE A C 1
ATOM 2088 O O . ILE A 1 260 ? -5.527 -6.075 14.559 1.00 91.62 260 ILE A O 1
ATOM 2092 N N . THR A 1 261 ? -7.318 -5.301 15.666 1.00 92.69 261 THR A N 1
ATOM 2093 C CA . THR A 1 261 ? -8.210 -5.381 14.500 1.00 92.69 261 THR A CA 1
ATOM 2094 C C . THR A 1 261 ? -7.752 -4.449 13.387 1.00 92.69 261 THR A C 1
ATOM 2096 O O . THR A 1 261 ? -7.829 -4.795 12.210 1.00 92.69 261 THR A O 1
ATOM 2099 N N . PHE A 1 262 ? -7.246 -3.275 13.748 1.00 91.62 262 PHE A N 1
ATOM 2100 C CA . PHE A 1 262 ? -6.785 -2.279 12.800 1.00 91.62 262 PHE A CA 1
ATOM 2101 C C . PHE A 1 262 ? -5.434 -2.663 12.170 1.00 91.62 262 PHE A C 1
ATOM 2103 O O . PHE A 1 262 ? -5.306 -2.614 10.948 1.00 91.62 262 PHE A O 1
ATOM 2110 N N . VAL A 1 263 ? -4.493 -3.194 12.959 1.00 93.31 263 VAL A N 1
ATOM 2111 C CA . VAL A 1 263 ? -3.253 -3.823 12.457 1.00 93.31 263 VAL A CA 1
ATOM 2112 C C . VAL A 1 263 ? -3.561 -4.980 11.500 1.00 93.31 263 VAL A C 1
ATOM 2114 O O . VAL A 1 263 ? -3.015 -5.034 10.399 1.00 93.31 263 VAL A O 1
ATOM 2117 N N . TYR A 1 264 ? -4.482 -5.871 11.875 1.00 95.44 264 TYR A N 1
ATOM 2118 C CA . TYR A 1 264 ? -4.931 -6.961 11.006 1.00 95.44 264 TYR A CA 1
ATOM 2119 C C . TYR A 1 264 ? -5.551 -6.443 9.703 1.00 95.44 264 TYR A C 1
ATOM 2121 O O . TYR A 1 264 ? -5.218 -6.938 8.630 1.00 95.44 264 TYR A O 1
ATOM 2129 N N . SER A 1 265 ? -6.406 -5.420 9.781 1.00 94.81 265 SER A N 1
ATOM 2130 C CA . SER A 1 265 ? -7.054 -4.824 8.605 1.00 94.81 265 SER A CA 1
ATOM 2131 C C . SER A 1 265 ? -6.036 -4.199 7.650 1.00 94.81 265 SER A C 1
ATOM 2133 O O . SER A 1 265 ? -6.140 -4.376 6.438 1.00 94.81 265 SER A O 1
ATOM 2135 N N . TYR A 1 266 ? -5.021 -3.515 8.188 1.00 94.06 266 TYR A N 1
ATOM 2136 C CA . TYR A 1 266 ? -3.913 -2.974 7.404 1.00 94.06 266 TYR A CA 1
ATOM 2137 C C . TYR A 1 266 ? -3.141 -4.085 6.684 1.00 94.06 266 TYR A C 1
ATOM 2139 O O . TYR A 1 266 ? -2.946 -4.025 5.469 1.00 94.06 266 TYR A O 1
ATOM 2147 N N . LEU A 1 267 ? -2.740 -5.128 7.413 1.00 94.94 267 LEU A N 1
ATOM 2148 C CA . LEU A 1 267 ? -1.929 -6.212 6.864 1.00 94.94 267 LEU A CA 1
ATOM 2149 C C . LEU A 1 267 ? -2.689 -7.075 5.857 1.00 94.94 267 LEU A C 1
ATOM 2151 O O . LEU A 1 267 ? -2.123 -7.428 4.828 1.00 94.94 267 LEU A O 1
ATOM 2155 N N . VAL A 1 268 ? -3.968 -7.376 6.092 1.00 94.50 268 VAL A N 1
ATOM 2156 C CA . VAL A 1 268 ? -4.745 -8.225 5.177 1.00 94.50 268 VAL A CA 1
ATOM 2157 C C . VAL A 1 268 ? -5.056 -7.519 3.859 1.00 94.50 268 VAL A C 1
ATOM 2159 O O . VAL A 1 268 ? -5.014 -8.152 2.811 1.00 94.50 268 VAL A O 1
ATOM 2162 N N . VAL A 1 269 ? -5.302 -6.204 3.870 1.00 92.44 269 VAL A N 1
ATOM 2163 C CA . VAL A 1 269 ? -5.470 -5.442 2.622 1.00 92.44 269 VAL A CA 1
ATOM 2164 C C . VAL A 1 269 ? -4.166 -5.407 1.832 1.00 92.44 269 VAL A C 1
ATOM 2166 O O . VAL A 1 269 ? -4.186 -5.637 0.628 1.00 92.44 269 VAL A O 1
ATOM 2169 N N . ASN A 1 270 ? -3.029 -5.190 2.497 1.00 91.38 270 ASN A N 1
ATOM 2170 C CA . ASN A 1 270 ? -1.726 -5.255 1.834 1.00 91.38 270 ASN A CA 1
ATOM 2171 C C . ASN A 1 270 ? -1.402 -6.664 1.318 1.00 91.38 270 ASN A C 1
ATOM 2173 O O . ASN A 1 270 ? -0.824 -6.779 0.245 1.00 91.38 270 ASN A O 1
ATOM 2177 N N . LEU A 1 271 ? -1.831 -7.719 2.020 1.00 92.31 271 LEU A N 1
ATOM 2178 C CA . LEU A 1 271 ? -1.736 -9.092 1.530 1.00 92.31 271 LEU A CA 1
ATOM 2179 C C . LEU A 1 271 ? -2.574 -9.284 0.261 1.00 92.31 271 LEU A C 1
ATOM 2181 O O . LEU A 1 271 ? -2.080 -9.837 -0.705 1.00 92.31 271 LEU A O 1
ATOM 2185 N N . TYR A 1 272 ? -3.814 -8.799 0.199 1.00 88.62 272 TYR A N 1
ATOM 2186 C CA . TYR A 1 272 ? -4.598 -8.905 -1.041 1.00 88.62 272 TYR A CA 1
ATOM 2187 C C . TYR A 1 272 ? -3.975 -8.129 -2.204 1.00 88.62 272 TYR A C 1
ATOM 2189 O O . TYR A 1 272 ? -4.048 -8.560 -3.353 1.00 88.62 272 TYR A O 1
ATOM 2197 N N . LEU A 1 273 ? -3.339 -6.998 -1.908 1.00 86.69 273 LEU A N 1
ATOM 2198 C CA . LEU A 1 273 ? -2.640 -6.185 -2.898 1.00 86.69 273 LEU A CA 1
ATOM 2199 C C . LEU A 1 273 ? -1.252 -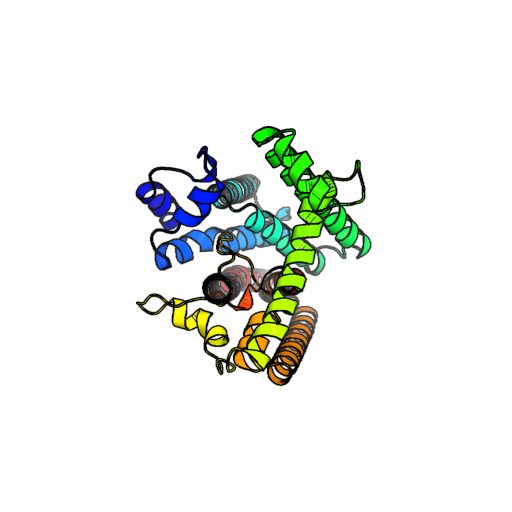6.724 -3.248 1.00 86.69 273 LEU A C 1
ATOM 2201 O O . LEU A 1 273 ? -0.654 -6.217 -4.190 1.00 86.69 273 LEU A O 1
ATOM 2205 N N . CYS A 1 274 ? -0.744 -7.745 -2.554 1.00 86.56 274 CYS A N 1
ATOM 2206 C CA . CYS A 1 274 ? 0.611 -8.258 -2.755 1.00 86.56 274 CYS A CA 1
ATOM 2207 C C . CYS A 1 274 ? 0.800 -8.907 -4.140 1.00 86.56 274 CYS A C 1
ATOM 2209 O O . CYS A 1 274 ? 1.909 -8.963 -4.669 1.00 86.56 274 CYS A O 1
ATOM 2211 N N . LEU A 1 275 ? -0.301 -9.339 -4.763 1.00 80.56 275 LEU A N 1
ATOM 2212 C CA . LEU A 1 275 ? -0.344 -9.816 -6.149 1.00 80.56 275 LEU A CA 1
ATOM 2213 C C . LEU A 1 275 ? -0.245 -8.683 -7.180 1.00 80.56 275 LEU A C 1
ATOM 2215 O O . LEU A 1 275 ? -0.003 -8.944 -8.351 1.00 80.56 275 LEU A O 1
ATOM 2219 N N . TYR A 1 276 ? -0.449 -7.439 -6.753 1.00 78.38 276 TYR A N 1
ATOM 2220 C CA . TYR A 1 276 ? -0.407 -6.253 -7.601 1.00 78.38 276 TYR A CA 1
ATOM 2221 C C . TYR A 1 276 ? 0.821 -5.372 -7.325 1.00 78.38 276 TYR A C 1
ATOM 2223 O O . TYR A 1 276 ? 1.398 -4.813 -8.246 1.00 78.38 276 TYR A O 1
ATOM 2231 N N . THR A 1 277 ? 1.216 -5.226 -6.062 1.00 79.19 277 THR A N 1
ATOM 2232 C CA . THR A 1 277 ? 2.330 -4.375 -5.634 1.00 79.19 277 THR A CA 1
ATOM 2233 C C . THR A 1 277 ? 3.091 -5.036 -4.496 1.00 79.19 277 THR A C 1
ATOM 2235 O O . THR A 1 277 ? 2.494 -5.615 -3.585 1.00 79.19 277 THR A O 1
ATOM 2238 N N . ASN A 1 278 ? 4.416 -4.914 -4.494 1.00 84.56 278 ASN A N 1
ATOM 2239 C CA . ASN A 1 278 ? 5.244 -5.409 -3.402 1.00 84.56 278 ASN A CA 1
ATOM 2240 C C . ASN A 1 278 ? 5.446 -4.353 -2.304 1.00 84.56 278 ASN A C 1
ATOM 2242 O O . ASN A 1 278 ? 6.540 -3.825 -2.108 1.00 84.56 278 ASN A O 1
ATOM 2246 N N . ASN A 1 279 ? 4.393 -4.063 -1.536 1.00 86.62 279 ASN A N 1
ATOM 2247 C CA . ASN A 1 279 ? 4.483 -3.074 -0.453 1.00 86.62 279 ASN A CA 1
ATOM 2248 C C . ASN A 1 279 ? 5.498 -3.467 0.642 1.00 86.62 279 ASN A C 1
ATOM 2250 O O . ASN A 1 279 ? 6.038 -2.588 1.309 1.00 86.62 279 ASN A O 1
ATOM 2254 N N . TYR A 1 280 ? 5.806 -4.762 0.798 1.00 88.44 280 TYR A N 1
ATOM 2255 C CA . TYR A 1 280 ? 6.772 -5.268 1.782 1.00 88.44 280 TYR A CA 1
ATOM 2256 C C . TYR A 1 280 ? 8.216 -4.832 1.513 1.00 88.44 280 TYR A C 1
ATOM 2258 O O . TYR A 1 280 ? 9.049 -4.894 2.416 1.00 88.44 280 TYR A O 1
ATOM 2266 N N . GLN A 1 281 ? 8.528 -4.395 0.295 1.00 87.75 281 GLN A N 1
ATOM 2267 C CA . GLN A 1 281 ? 9.857 -3.908 -0.058 1.00 87.75 281 GLN A CA 1
ATOM 2268 C C . GLN A 1 281 ? 10.113 -2.486 0.450 1.00 87.75 281 GLN A C 1
ATOM 2270 O O . GLN A 1 281 ? 11.262 -2.081 0.583 1.00 87.75 281 GLN A O 1
ATOM 2275 N N . TYR A 1 282 ? 9.075 -1.715 0.772 1.00 87.62 282 TYR A N 1
ATOM 2276 C CA . TYR A 1 282 ? 9.240 -0.301 1.081 1.00 87.62 282 TYR A CA 1
ATOM 2277 C C . TYR A 1 282 ? 9.168 -0.009 2.580 1.00 87.62 282 TYR A C 1
ATOM 2279 O O . TYR A 1 282 ? 8.268 -0.470 3.282 1.00 87.62 282 TYR A O 1
ATOM 2287 N N . PHE A 1 283 ? 10.064 0.852 3.074 1.00 89.62 283 PHE A N 1
ATOM 2288 C CA . PHE A 1 283 ? 10.095 1.229 4.492 1.00 89.62 283 PHE A CA 1
ATOM 2289 C C . PHE A 1 283 ? 8.777 1.836 4.991 1.00 89.62 283 PHE A C 1
ATOM 2291 O O . PHE A 1 283 ? 8.351 1.574 6.118 1.00 89.62 283 PHE A O 1
ATOM 2298 N N . HIS A 1 284 ? 8.093 2.610 4.140 1.00 87.62 284 HIS A N 1
ATOM 2299 C CA . HIS A 1 284 ? 6.843 3.278 4.502 1.00 87.62 284 HIS A CA 1
ATOM 2300 C C . HIS A 1 284 ? 5.750 2.294 4.953 1.00 87.62 284 HIS A C 1
ATOM 2302 O O . HIS A 1 284 ? 4.909 2.658 5.775 1.00 87.62 284 HIS A O 1
ATOM 2308 N N . PHE A 1 285 ? 5.760 1.050 4.462 1.00 90.56 285 PHE A N 1
ATOM 2309 C CA . PHE A 1 285 ? 4.842 0.003 4.910 1.00 90.56 285 PHE A CA 1
ATOM 2310 C C . PHE A 1 285 ? 5.057 -0.329 6.394 1.00 90.56 285 PHE A C 1
ATOM 2312 O O . PHE A 1 285 ? 4.117 -0.277 7.190 1.00 90.56 285 PHE A O 1
ATOM 2319 N N . TYR A 1 286 ? 6.305 -0.595 6.789 1.00 92.50 286 TYR A N 1
ATOM 2320 C CA . TYR A 1 286 ? 6.662 -0.915 8.175 1.00 92.50 286 TYR A CA 1
ATOM 2321 C C . TYR A 1 286 ? 6.477 0.285 9.100 1.00 92.50 286 TYR A C 1
ATOM 2323 O O . TYR A 1 286 ? 5.948 0.142 10.202 1.00 92.50 286 TYR A O 1
ATOM 2331 N N . TRP A 1 287 ? 6.845 1.479 8.634 1.00 91.19 287 TRP A N 1
ATOM 2332 C CA . TRP A 1 287 ? 6.608 2.721 9.361 1.00 91.19 287 TRP A CA 1
ATOM 2333 C C . TRP A 1 287 ? 5.122 2.919 9.671 1.00 91.19 287 TRP A C 1
ATOM 2335 O O . TRP A 1 287 ? 4.751 3.129 10.825 1.00 91.19 287 TRP A O 1
ATOM 2345 N N . ASN A 1 288 ? 4.255 2.773 8.664 1.00 90.50 288 ASN A N 1
ATOM 2346 C CA . ASN A 1 288 ? 2.810 2.880 8.846 1.00 90.50 288 ASN A CA 1
ATOM 2347 C C . ASN A 1 288 ? 2.284 1.818 9.814 1.00 90.50 288 ASN A C 1
ATOM 2349 O O . ASN A 1 288 ? 1.470 2.143 10.672 1.00 90.50 288 ASN A O 1
ATOM 2353 N N . LEU A 1 289 ? 2.767 0.577 9.725 1.00 91.50 289 LEU A N 1
ATOM 2354 C CA . LEU A 1 289 ? 2.388 -0.500 10.640 1.00 91.50 289 LEU A CA 1
ATOM 2355 C C . LEU A 1 289 ? 2.719 -0.158 12.103 1.00 91.50 289 LEU A C 1
ATOM 2357 O O . LEU A 1 289 ? 1.849 -0.263 12.972 1.00 91.50 289 LEU A O 1
ATOM 2361 N N . VAL A 1 290 ? 3.951 0.283 12.372 1.00 91.50 290 VAL A N 1
ATOM 2362 C CA . VAL A 1 290 ? 4.401 0.683 13.717 1.00 91.50 290 VAL A CA 1
ATOM 2363 C C . VAL A 1 290 ? 3.607 1.887 14.213 1.00 91.50 290 VAL A C 1
ATOM 2365 O O . VAL A 1 290 ? 3.114 1.884 15.341 1.00 91.50 290 VAL A O 1
ATOM 2368 N N . TYR A 1 291 ? 3.422 2.893 13.360 1.00 90.31 291 TYR A N 1
ATOM 2369 C CA . TYR A 1 291 ? 2.690 4.110 13.698 1.00 90.31 291 TYR A CA 1
ATOM 2370 C C . TYR A 1 291 ? 1.220 3.823 14.030 1.00 90.31 291 TYR A C 1
ATOM 2372 O O . TYR A 1 291 ? 0.688 4.323 15.023 1.00 90.31 291 TYR A O 1
ATOM 2380 N N . ILE A 1 292 ? 0.576 2.952 13.248 1.00 89.62 292 ILE A N 1
ATOM 2381 C CA . ILE A 1 292 ? -0.780 2.462 13.503 1.00 89.62 292 ILE A CA 1
ATOM 2382 C C . ILE A 1 292 ? -0.849 1.736 14.848 1.00 89.62 292 ILE A C 1
ATOM 2384 O O . ILE A 1 292 ? -1.734 2.026 15.659 1.00 89.62 292 ILE A O 1
ATOM 2388 N N . ALA A 1 293 ? 0.068 0.801 15.104 1.00 88.62 293 ALA A N 1
ATOM 2389 C CA . ALA A 1 293 ? 0.096 0.049 16.355 1.00 88.62 293 ALA A CA 1
ATOM 2390 C C . ALA A 1 293 ? 0.282 0.981 17.565 1.00 88.62 293 ALA A C 1
ATOM 2392 O O . ALA A 1 293 ? -0.402 0.830 18.577 1.00 88.62 293 ALA A O 1
ATOM 2393 N N . PHE A 1 294 ? 1.150 1.984 17.441 1.00 89.81 294 PHE A N 1
ATOM 2394 C CA . PHE A 1 294 ? 1.404 2.980 18.476 1.00 89.81 294 PHE A CA 1
ATOM 2395 C C . PHE A 1 294 ? 0.179 3.863 18.755 1.00 89.81 294 PHE A C 1
ATOM 2397 O O . PHE A 1 294 ? -0.300 3.907 19.891 1.00 89.81 294 PHE A O 1
ATOM 2404 N N . LEU A 1 295 ? -0.372 4.525 17.731 1.00 87.06 295 LEU A N 1
ATOM 2405 C CA . LEU A 1 295 ? -1.508 5.437 17.899 1.00 87.06 295 LEU A CA 1
ATOM 2406 C C . LEU A 1 295 ? -2.760 4.723 18.396 1.00 87.06 295 LEU A C 1
ATOM 2408 O O . LEU A 1 295 ? -3.447 5.226 19.286 1.00 87.06 295 LEU A O 1
ATOM 2412 N N . SER A 1 296 ? -3.057 3.551 17.835 1.00 82.38 296 SER A N 1
ATOM 2413 C CA . SER A 1 296 ? -4.228 2.789 18.256 1.00 82.38 296 SER A CA 1
ATOM 2414 C C . SER A 1 296 ? -4.108 2.364 19.721 1.00 82.38 296 SER A C 1
ATOM 2416 O O . SER A 1 296 ? -5.044 2.572 20.491 1.00 82.38 296 SER A O 1
ATOM 2418 N N . ASN A 1 297 ? -2.944 1.883 20.166 1.00 83.25 297 ASN A N 1
ATOM 2419 C CA . ASN A 1 297 ? -2.743 1.566 21.579 1.00 83.25 297 ASN A CA 1
ATOM 2420 C C . ASN A 1 297 ? -2.893 2.794 22.482 1.00 83.25 297 ASN A C 1
ATOM 2422 O O . ASN A 1 297 ? -3.616 2.710 23.471 1.00 83.25 297 ASN A O 1
ATOM 2426 N N . LEU A 1 298 ? -2.307 3.942 22.134 1.00 82.06 298 LEU A N 1
ATOM 2427 C CA . LEU A 1 298 ? -2.450 5.163 22.937 1.00 82.06 298 LEU A CA 1
ATOM 2428 C C . LEU A 1 298 ? -3.906 5.620 23.080 1.00 82.06 298 LEU A C 1
ATOM 2430 O O . LEU A 1 298 ? -4.340 5.990 24.173 1.00 82.06 298 LEU A O 1
ATOM 2434 N N . TRP A 1 299 ? -4.666 5.610 21.987 1.00 74.31 299 TRP A N 1
ATOM 2435 C CA . TRP A 1 299 ? -6.040 6.110 21.987 1.00 74.31 299 TRP A CA 1
ATOM 2436 C C . TRP A 1 299 ? -7.031 5.156 22.642 1.00 74.31 299 TRP A C 1
ATOM 2438 O O . TRP A 1 299 ? -7.917 5.610 23.366 1.00 74.31 299 TRP A O 1
ATOM 2448 N N . PHE A 1 300 ? -6.886 3.848 22.433 1.00 68.38 300 PHE A N 1
ATOM 2449 C CA . PHE A 1 300 ? -7.828 2.881 22.993 1.00 68.38 300 PHE A CA 1
ATOM 2450 C C . PHE A 1 300 ? -7.505 2.518 24.450 1.00 68.38 300 PHE A C 1
ATOM 2452 O O . PHE A 1 300 ? -8.432 2.385 25.246 1.00 68.38 300 PHE A O 1
ATOM 2459 N N . TYR A 1 301 ? -6.229 2.501 24.855 1.00 64.44 301 TYR A N 1
ATOM 2460 C CA . TYR A 1 301 ? -5.843 2.276 26.257 1.00 64.44 301 TYR A CA 1
ATOM 2461 C C . TYR A 1 301 ? -6.384 3.364 27.204 1.00 64.44 301 TYR A C 1
ATOM 2463 O O . TYR A 1 301 ? -6.842 3.086 28.317 1.00 64.44 301 TYR A O 1
ATOM 2471 N N . LYS A 1 302 ? -6.386 4.624 26.752 1.00 58.59 302 LYS A N 1
ATOM 2472 C CA . LYS A 1 302 ? -6.895 5.755 27.541 1.00 58.59 302 LYS A CA 1
ATOM 2473 C C . LYS A 1 302 ? -8.422 5.733 27.716 1.00 58.59 302 LYS A C 1
ATOM 2475 O O . LYS A 1 302 ? -8.928 6.269 28.695 1.00 58.59 302 LYS A O 1
ATOM 2480 N N . ASN A 1 303 ? -9.158 5.106 26.798 1.00 57.28 303 ASN A N 1
ATOM 2481 C CA . ASN A 1 303 ? -10.617 5.006 26.888 1.00 57.28 303 ASN A CA 1
ATOM 2482 C C . ASN A 1 303 ? -11.083 3.842 27.779 1.00 57.28 303 ASN A C 1
ATOM 2484 O O . ASN A 1 303 ? -12.042 4.013 28.530 1.00 57.28 303 ASN A O 1
ATOM 2488 N N . ASP A 1 304 ? -10.394 2.697 27.756 1.00 56.31 304 ASP A N 1
ATOM 2489 C CA . ASP A 1 304 ? -10.746 1.554 28.615 1.00 56.31 304 ASP A CA 1
ATOM 2490 C C . ASP A 1 304 ? -10.459 1.843 30.101 1.00 56.31 304 ASP A C 1
ATOM 2492 O O . ASP A 1 304 ? -11.260 1.507 30.974 1.00 56.31 304 ASP A O 1
ATOM 2496 N N . SER A 1 305 ? -9.369 2.558 30.399 1.00 53.84 305 SER A N 1
ATOM 2497 C CA . SER A 1 305 ? -9.035 2.978 31.771 1.00 53.84 305 SER A CA 1
ATOM 2498 C C . SER A 1 305 ? -10.035 3.976 32.373 1.00 53.84 305 SER A C 1
ATOM 2500 O O . SER A 1 305 ? -10.288 3.935 33.578 1.00 53.84 305 SER A O 1
ATOM 2502 N N . ASN A 1 306 ? -10.657 4.830 31.554 1.00 49.50 306 ASN A N 1
ATOM 2503 C CA . ASN A 1 306 ? -11.697 5.756 32.010 1.00 49.50 306 ASN A CA 1
ATOM 2504 C C . ASN A 1 306 ? -13.043 5.055 32.259 1.00 49.50 306 ASN A C 1
ATOM 2506 O O . ASN A 1 306 ? -13.732 5.390 33.221 1.00 49.50 306 ASN A O 1
ATOM 2510 N N . ASN A 1 307 ? -13.398 4.045 31.458 1.00 48.16 307 ASN A N 1
ATOM 2511 C CA . ASN A 1 307 ? -14.630 3.277 31.665 1.00 48.16 307 ASN A CA 1
ATOM 2512 C C . ASN A 1 307 ? -14.606 2.446 32.957 1.00 48.16 307 ASN A C 1
ATOM 2514 O O . ASN A 1 307 ? -15.637 2.329 33.615 1.00 48.16 307 ASN A O 1
ATOM 2518 N N . HIS A 1 308 ? -13.444 1.918 33.359 1.00 44.53 308 HIS A N 1
ATOM 2519 C CA . HIS A 1 308 ? -13.315 1.159 34.609 1.00 44.53 308 HIS A CA 1
ATOM 2520 C C . HIS A 1 308 ? -13.340 2.020 35.880 1.00 44.53 308 HIS A C 1
ATOM 2522 O O . HIS A 1 308 ? -13.694 1.517 36.945 1.00 44.53 308 HIS A O 1
ATOM 2528 N N . ARG A 1 309 ? -13.013 3.318 35.798 1.00 44.06 309 ARG A N 1
ATOM 2529 C CA . ARG A 1 309 ? -13.130 4.229 36.951 1.00 44.06 309 ARG A CA 1
ATOM 2530 C C . ARG A 1 309 ? -14.581 4.612 37.242 1.00 44.06 309 ARG A C 1
ATOM 2532 O O . ARG A 1 309 ? -14.976 4.617 38.400 1.00 44.06 309 ARG A O 1
ATOM 2539 N N . CYS A 1 310 ? -15.408 4.820 36.216 1.00 44.06 310 CYS A N 1
ATOM 2540 C CA . CYS A 1 310 ? -16.820 5.173 36.414 1.00 44.06 310 CYS A CA 1
ATOM 2541 C C . CYS A 1 310 ? -17.699 4.024 36.942 1.00 44.06 310 CYS A C 1
ATOM 2543 O O . CYS A 1 310 ? -18.806 4.282 37.410 1.00 44.06 310 CYS A O 1
ATOM 2545 N N . THR A 1 311 ? -17.247 2.767 36.880 1.00 46.03 311 THR A N 1
ATOM 2546 C CA . THR A 1 311 ? -17.982 1.620 37.445 1.00 46.03 311 THR A CA 1
ATOM 2547 C C . THR A 1 311 ? -17.753 1.406 38.941 1.00 46.03 311 THR A C 1
ATOM 2549 O O . THR A 1 311 ? -18.493 0.637 39.539 1.00 46.03 311 THR A O 1
ATOM 2552 N N . HIS A 1 312 ? -16.766 2.072 39.549 1.00 46.22 312 HIS A N 1
ATOM 2553 C CA . HIS A 1 312 ? -16.504 1.990 40.993 1.00 46.22 312 HIS A CA 1
ATOM 2554 C C . HIS A 1 312 ? -17.053 3.182 41.796 1.00 46.22 312 HIS A C 1
ATOM 2556 O O . HIS A 1 312 ? -16.949 3.184 43.017 1.00 46.22 312 HIS A O 1
ATOM 2562 N N . GLU A 1 313 ? -17.665 4.164 41.129 1.00 43.78 313 GLU A N 1
ATOM 2563 C CA . GLU A 1 313 ? -18.300 5.337 41.757 1.00 43.78 313 GLU A CA 1
ATOM 2564 C C . GLU A 1 313 ? -19.841 5.296 41.683 1.00 43.78 313 GLU A C 1
ATOM 2566 O O . GLU A 1 313 ? -20.500 6.330 41.790 1.00 43.78 313 GLU A O 1
ATOM 2571 N N . ARG A 1 314 ? -20.435 4.113 41.482 1.00 40.41 314 ARG A N 1
ATOM 2572 C CA . ARG A 1 314 ? -21.886 3.896 41.578 1.00 40.41 314 ARG A CA 1
ATOM 2573 C C . ARG A 1 314 ? -22.219 2.859 42.630 1.00 40.41 314 ARG A C 1
ATOM 2575 O O . ARG A 1 314 ? -21.523 1.823 42.653 1.00 40.41 314 ARG A O 1
#

Radius of gyration: 21.67 Å; chains: 1; bounding box: 46×47×74 Å

Secondary structure (DSSP, 8-state):
-HHHHHHHHHHTS-GGGSTTHHHHHHH--S-HHHHHHHHTHHHHHHHHHHHHHHHTTTS-HHHHHHHHHHHHHHHHHHHHTT-HHHHHHHHHHHHHHHHHHT----HHHHHHHHHHHHHHHHHHHHHHHHHHHTHHHHHHHHTT--STT-GGGHHHHHHHHHHHHHHHHHHHHHHHHS---TTTTTTHHHHTTSSS-PPPHHHHHHHHHT----S-----TTHHHHHHHHHHHHHHHHHHHHHHHHHHHHHHHHH--HHHHHHHHHHHHHHHHTTT--GGGSHHHHHHHHHHHHHHHHHHHHHHHHHHHHTS--